Protein AF-A0A8H7K5Z0-F1 (afdb_monomer)

Structure (mmCIF, N/CA/C/O backbone):
data_AF-A0A8H7K5Z0-F1
#
_entry.id   AF-A0A8H7K5Z0-F1
#
loop_
_atom_site.group_PDB
_atom_site.id
_atom_site.type_symbol
_atom_site.label_atom_id
_atom_site.label_alt_id
_atom_site.label_comp_id
_atom_site.label_asym_id
_atom_site.label_entity_id
_atom_site.label_seq_id
_atom_site.pdbx_PDB_ins_code
_atom_site.Cartn_x
_atom_site.Cartn_y
_atom_site.Cartn_z
_atom_site.occupancy
_atom_site.B_iso_or_equiv
_atom_site.auth_seq_id
_atom_site.auth_comp_id
_atom_site.auth_asym_id
_atom_site.auth_atom_id
_atom_site.pdbx_PDB_model_num
ATOM 1 N N . MET A 1 1 ? -40.902 8.855 -21.802 1.00 43.09 1 MET A N 1
ATOM 2 C CA . MET A 1 1 ? -39.476 8.486 -21.939 1.00 43.09 1 MET A CA 1
ATOM 3 C C . MET A 1 1 ? -38.814 8.923 -20.646 1.00 43.09 1 MET A C 1
ATOM 5 O O . MET A 1 1 ? -38.954 10.084 -20.300 1.00 43.09 1 MET A O 1
ATOM 9 N N . SER A 1 2 ? -38.310 7.975 -19.859 1.00 42.12 2 SER A N 1
ATOM 10 C CA . SER A 1 2 ? -37.967 8.137 -18.438 1.00 42.12 2 SER A CA 1
ATOM 11 C C . SER A 1 2 ? -36.510 8.557 -18.222 1.00 42.12 2 SER A C 1
ATOM 13 O O . SER A 1 2 ? -35.602 7.929 -18.760 1.00 42.12 2 SER A O 1
ATOM 15 N N . ASP A 1 3 ? -36.307 9.566 -17.371 1.00 49.50 3 ASP A N 1
ATOM 16 C CA . ASP A 1 3 ? -35.026 10.200 -17.003 1.00 49.50 3 ASP A CA 1
ATOM 17 C C . ASP A 1 3 ? -34.096 9.348 -16.104 1.00 49.50 3 ASP A C 1
ATOM 19 O O . ASP A 1 3 ? -33.236 9.870 -15.396 1.00 49.50 3 ASP A O 1
ATOM 23 N N . SER A 1 4 ? -34.231 8.021 -16.095 1.00 50.00 4 SER A N 1
ATOM 24 C CA . SER A 1 4 ? -33.600 7.159 -15.080 1.00 50.00 4 SER A CA 1
ATOM 25 C C . SER A 1 4 ? -32.278 6.483 -15.480 1.00 50.00 4 SER A C 1
ATOM 27 O O . SER A 1 4 ? -31.686 5.799 -14.649 1.00 50.00 4 SER A O 1
ATOM 29 N N . ASP A 1 5 ? -31.753 6.691 -16.693 1.00 46.69 5 ASP A N 1
ATOM 30 C CA . ASP A 1 5 ? -30.621 5.890 -17.209 1.00 46.69 5 ASP A CA 1
ATOM 31 C C . ASP A 1 5 ? -29.242 6.589 -17.231 1.00 46.69 5 ASP A C 1
ATOM 33 O O . ASP A 1 5 ? -28.259 6.026 -17.720 1.00 46.69 5 ASP A O 1
ATOM 37 N N . GLN A 1 6 ? -29.092 7.791 -16.662 1.00 49.22 6 GLN A N 1
ATOM 38 C CA . GLN A 1 6 ? -27.827 8.550 -16.750 1.00 49.22 6 GLN A CA 1
ATOM 39 C C . GLN A 1 6 ? -26.758 8.240 -15.679 1.00 49.22 6 GLN A C 1
ATOM 41 O O . GLN A 1 6 ? -25.650 8.770 -15.753 1.00 49.22 6 GLN A O 1
ATOM 46 N N . GLN A 1 7 ? -27.002 7.355 -14.708 1.00 48.78 7 GLN A N 1
ATOM 47 C CA . GLN A 1 7 ? -26.116 7.203 -13.535 1.00 48.78 7 GLN A CA 1
ATOM 48 C C . GLN A 1 7 ? -25.204 5.960 -13.507 1.00 48.78 7 GLN A C 1
ATOM 50 O O . GLN A 1 7 ? -24.797 5.511 -12.436 1.00 48.78 7 GLN A O 1
ATOM 55 N N . ARG A 1 8 ? -24.801 5.401 -14.659 1.00 48.09 8 ARG A N 1
ATOM 56 C CA . ARG A 1 8 ? -23.861 4.251 -14.694 1.00 48.09 8 ARG A CA 1
ATOM 57 C C . ARG A 1 8 ? -22.736 4.332 -15.725 1.00 48.09 8 ARG A C 1
ATOM 59 O O . ARG A 1 8 ? -22.341 3.323 -16.302 1.00 48.09 8 ARG A O 1
ATOM 66 N N . ARG A 1 9 ? -22.131 5.506 -15.914 1.00 46.22 9 ARG A N 1
ATOM 67 C CA . ARG A 1 9 ? -20.846 5.611 -16.629 1.00 46.22 9 ARG A CA 1
ATOM 68 C C . ARG A 1 9 ? -19.785 6.276 -15.762 1.00 46.22 9 ARG A C 1
ATOM 70 O O . ARG A 1 9 ? -19.462 7.443 -15.930 1.00 46.22 9 ARG A O 1
ATOM 77 N N . ARG A 1 10 ? -19.172 5.490 -14.869 1.00 54.16 10 ARG A N 1
ATOM 78 C CA . ARG A 1 10 ? -17.801 5.760 -14.400 1.00 54.16 10 ARG A CA 1
ATOM 79 C C . ARG A 1 10 ? -16.840 5.457 -15.554 1.00 54.16 10 ARG A C 1
ATOM 81 O O . ARG A 1 10 ? -16.163 4.438 -15.567 1.00 54.16 10 ARG A O 1
ATOM 88 N N . GLY A 1 11 ? -16.856 6.312 -16.565 1.00 47.81 11 GLY A N 1
ATOM 89 C CA . GLY A 1 11 ? -15.924 6.313 -17.683 1.00 47.81 11 GLY A CA 1
ATOM 90 C C . GLY A 1 11 ? -15.324 7.704 -17.795 1.00 47.81 11 GLY A C 1
ATOM 91 O O . GLY A 1 11 ? -15.997 8.685 -17.484 1.00 47.81 11 GLY A O 1
ATOM 92 N N . ARG A 1 12 ? -14.050 7.777 -18.198 1.00 55.00 12 ARG A N 1
ATOM 93 C CA . ARG A 1 12 ? -13.368 9.020 -18.593 1.00 55.00 12 ARG A CA 1
ATOM 94 C C . ARG A 1 12 ? -14.346 9.960 -19.319 1.00 55.00 12 ARG A C 1
ATOM 96 O O . ARG A 1 12 ? -15.074 9.460 -20.179 1.00 55.00 12 ARG A O 1
ATOM 103 N N . PRO A 1 13 ? -14.341 11.278 -19.045 1.00 51.59 13 PRO A N 1
ATOM 104 C CA . PRO A 1 13 ? -15.111 12.216 -19.851 1.00 51.59 13 PRO A CA 1
ATOM 105 C C . PRO A 1 13 ? -14.755 12.004 -21.328 1.00 51.59 13 PRO A C 1
ATOM 107 O O . PRO A 1 13 ? -13.589 12.084 -21.724 1.00 51.59 13 PRO A O 1
ATOM 110 N N . VAL A 1 14 ? -15.762 11.631 -22.115 1.00 48.72 14 VAL A N 1
ATOM 111 C CA . VAL A 1 14 ? -15.640 11.392 -23.552 1.00 48.72 14 VAL A CA 1
ATOM 112 C C . VAL A 1 14 ? -15.435 12.757 -24.202 1.00 48.72 14 VAL A C 1
ATOM 114 O O . VAL A 1 14 ? -16.343 13.579 -24.170 1.00 48.72 14 VAL A O 1
ATOM 117 N N . GLY A 1 15 ? -14.242 13.018 -24.745 1.00 48.50 15 GLY A N 1
ATOM 118 C CA . GLY A 1 15 ? -14.006 14.195 -25.593 1.00 48.50 15 GLY A CA 1
ATOM 119 C C . GLY A 1 15 ? -12.803 15.079 -25.264 1.00 48.50 15 GLY A C 1
ATOM 120 O O . GLY A 1 15 ? -12.544 16.009 -26.018 1.00 48.50 15 GLY A O 1
ATOM 121 N N . LEU A 1 16 ? -12.023 14.813 -24.211 1.00 53.00 16 LEU A N 1
ATOM 122 C CA . LEU A 1 16 ? -10.748 15.523 -24.047 1.00 53.00 16 LEU A CA 1
ATOM 123 C C . LEU A 1 16 ? -9.679 14.849 -24.923 1.00 53.00 16 LEU A C 1
ATOM 125 O O . LEU A 1 16 ? -9.461 13.640 -24.761 1.00 53.00 16 LEU A O 1
ATOM 129 N N . PRO A 1 17 ? -9.004 15.587 -25.834 1.00 52.28 17 PRO A N 1
ATOM 130 C CA . PRO A 1 17 ? -7.837 15.073 -26.538 1.00 52.28 17 PRO A CA 1
ATOM 131 C C . PRO A 1 17 ? -6.900 14.495 -25.488 1.00 52.28 17 PRO A C 1
ATOM 133 O O . PRO A 1 17 ? -6.713 15.125 -24.448 1.00 52.28 17 PRO A O 1
ATOM 136 N N . SER A 1 18 ? -6.372 13.291 -25.734 1.00 57.25 18 SER A N 1
ATOM 137 C CA . SER A 1 18 ? -5.326 12.657 -24.927 1.00 57.25 18 SER A CA 1
ATOM 138 C C . SER A 1 18 ? -4.446 13.738 -24.306 1.00 57.25 18 SER A C 1
ATOM 140 O O . SER A 1 18 ? -3.678 14.351 -25.047 1.00 57.25 18 SER A O 1
ATOM 142 N N . GLN A 1 19 ? -4.586 14.017 -23.001 1.00 59.25 19 GLN A N 1
ATOM 143 C CA . GLN A 1 19 ? -3.691 14.949 -22.321 1.00 59.25 19 GLN A CA 1
ATOM 144 C C . GLN A 1 19 ? -2.287 14.416 -22.574 1.00 59.25 19 GLN A C 1
ATOM 146 O O . GLN A 1 19 ? -1.905 13.368 -22.044 1.00 59.25 19 GLN A O 1
ATOM 151 N N . LYS A 1 20 ? -1.575 15.074 -23.493 1.00 62.84 20 LYS A N 1
ATOM 152 C CA . LYS A 1 20 ? -0.196 14.744 -23.807 1.00 62.84 20 LYS A CA 1
ATOM 153 C C . LYS A 1 20 ? 0.555 14.837 -22.484 1.00 62.84 20 LYS A C 1
ATOM 155 O O . LYS A 1 20 ? 0.247 15.690 -21.649 1.00 62.84 20 LYS A O 1
ATOM 160 N N . ARG A 1 21 ? 1.482 13.906 -22.257 1.00 64.75 21 ARG A N 1
ATOM 161 C CA . ARG A 1 21 ? 2.397 14.013 -21.116 1.00 64.75 21 ARG A CA 1
ATOM 162 C C . ARG A 1 21 ? 3.003 15.416 -21.173 1.00 64.75 21 ARG A C 1
ATOM 164 O O . ARG A 1 21 ? 3.375 15.845 -22.264 1.00 64.75 21 ARG A O 1
ATOM 171 N N . LYS A 1 22 ? 3.017 16.117 -20.036 1.00 77.75 22 LYS A N 1
ATOM 172 C CA . LYS A 1 22 ? 3.627 17.447 -19.923 1.00 77.75 22 LYS A CA 1
ATOM 173 C C . LYS A 1 22 ? 5.013 17.410 -20.565 1.00 77.75 22 LYS A C 1
ATOM 175 O O . LYS A 1 22 ? 5.742 16.441 -20.329 1.00 77.75 22 LYS A O 1
ATOM 180 N N . HIS A 1 23 ? 5.335 18.411 -21.381 1.00 75.19 23 HIS A N 1
ATOM 181 C CA . HIS A 1 23 ? 6.692 18.546 -21.918 1.00 75.19 23 HIS A CA 1
ATOM 182 C C . HIS A 1 23 ? 7.684 18.709 -20.756 1.00 75.19 23 HIS A C 1
ATOM 184 O O . HIS A 1 23 ? 7.273 19.099 -19.661 1.00 75.19 23 HIS A O 1
ATOM 190 N N . GLU A 1 24 ? 8.971 18.408 -20.949 1.00 73.88 24 GLU A N 1
ATOM 191 C CA . GLU A 1 24 ? 9.957 18.491 -19.857 1.00 73.88 24 GLU A CA 1
ATOM 192 C C . GLU A 1 24 ? 10.000 19.884 -19.207 1.00 73.88 24 GLU A C 1
ATOM 194 O O . GLU A 1 24 ? 10.089 19.982 -17.981 1.00 73.88 24 GLU A O 1
ATOM 199 N N . ASP A 1 25 ? 9.794 20.929 -20.011 1.00 74.31 25 ASP A N 1
ATOM 200 C CA . ASP A 1 25 ? 9.726 22.338 -19.591 1.00 74.31 25 ASP A CA 1
ATOM 201 C C . ASP A 1 25 ? 8.458 22.690 -18.789 1.00 74.31 25 ASP A C 1
ATOM 203 O O . ASP A 1 25 ? 8.406 23.704 -18.098 1.00 74.31 25 ASP A O 1
ATOM 207 N N . GLU A 1 26 ? 7.424 21.849 -18.857 1.00 76.94 26 GLU A N 1
ATOM 208 C CA . GLU A 1 26 ? 6.151 22.009 -18.139 1.00 76.94 26 GLU A CA 1
ATOM 209 C C . GLU A 1 26 ? 6.091 21.161 -16.854 1.00 76.94 26 GLU A C 1
ATOM 211 O O . GLU A 1 26 ? 5.081 21.152 -16.131 1.00 76.94 26 GLU A O 1
ATOM 216 N N . LEU A 1 27 ? 7.145 20.388 -16.568 1.00 81.19 27 LEU A N 1
ATOM 217 C CA . LEU A 1 27 ? 7.239 19.607 -15.341 1.00 81.19 27 LEU A CA 1
ATOM 218 C C . LEU A 1 27 ? 7.450 20.538 -14.142 1.00 81.19 27 LEU A C 1
ATOM 220 O O . LEU A 1 27 ? 8.050 21.602 -14.239 1.00 81.19 27 LEU A O 1
ATOM 224 N N . SER A 1 28 ? 6.935 20.135 -12.977 1.00 79.69 28 SER A N 1
ATOM 225 C CA . SER A 1 28 ? 7.047 20.962 -11.773 1.00 79.69 28 SER A CA 1
ATOM 226 C C . SER A 1 28 ? 8.514 21.241 -11.426 1.00 79.69 28 SER A C 1
ATOM 228 O O . SER A 1 28 ? 9.330 20.313 -11.355 1.00 79.69 28 SER A O 1
ATOM 230 N N . ASN A 1 29 ? 8.802 22.517 -11.154 1.00 84.75 29 ASN A N 1
ATOM 231 C CA . ASN A 1 29 ? 10.087 23.008 -10.655 1.00 84.75 29 ASN A CA 1
ATOM 232 C C . ASN A 1 29 ? 10.269 22.787 -9.147 1.00 84.75 29 ASN A C 1
ATOM 234 O O . ASN A 1 29 ? 11.314 23.146 -8.610 1.00 84.75 29 ASN A O 1
ATOM 238 N N . ASN A 1 30 ? 9.283 22.194 -8.458 1.00 87.69 30 ASN A N 1
ATOM 239 C CA . ASN A 1 30 ? 9.426 21.840 -7.051 1.00 87.69 30 ASN A CA 1
ATOM 240 C C . ASN A 1 30 ? 10.656 20.913 -6.881 1.00 87.69 30 ASN A C 1
ATOM 242 O O . ASN A 1 30 ? 10.695 19.849 -7.520 1.00 87.69 30 ASN A O 1
ATOM 246 N N . PRO A 1 31 ? 11.639 21.282 -6.031 1.00 84.06 31 PRO A N 1
ATOM 247 C CA . PRO A 1 31 ? 12.853 20.499 -5.807 1.00 84.06 31 PRO A CA 1
ATOM 248 C C . PRO A 1 31 ? 12.576 19.026 -5.493 1.00 84.06 31 PRO A C 1
ATOM 250 O O . PRO A 1 31 ? 13.232 18.148 -6.053 1.00 84.06 31 PRO A O 1
ATOM 253 N N . HIS A 1 32 ? 11.554 18.733 -4.686 1.00 79.75 32 HIS A N 1
ATOM 254 C CA . HIS A 1 32 ? 11.202 17.365 -4.296 1.00 79.75 32 HIS A CA 1
ATOM 255 C C . HIS A 1 32 ? 10.663 16.557 -5.479 1.00 79.75 32 HIS A C 1
ATOM 257 O O . HIS A 1 32 ? 11.063 15.414 -5.710 1.00 79.75 32 HIS A O 1
ATOM 263 N N . THR A 1 33 ? 9.792 17.163 -6.290 1.00 83.00 33 THR A N 1
ATOM 264 C CA . THR A 1 33 ? 9.236 16.512 -7.484 1.00 83.00 33 THR A CA 1
ATOM 265 C C . THR A 1 33 ? 10.306 16.304 -8.557 1.00 83.00 33 THR A C 1
ATOM 267 O O . THR A 1 33 ? 10.274 15.306 -9.275 1.00 83.00 33 THR A O 1
ATOM 270 N N . LYS A 1 34 ? 11.281 17.215 -8.661 1.00 83.81 34 LYS A N 1
ATOM 271 C CA . LYS A 1 34 ? 12.447 17.063 -9.541 1.00 83.81 34 LYS A CA 1
ATOM 272 C C . LYS A 1 34 ? 13.371 15.939 -9.060 1.00 83.81 34 LYS A C 1
ATOM 274 O O . LYS A 1 34 ? 13.652 15.041 -9.846 1.00 83.81 34 LYS A O 1
ATOM 279 N N . ARG A 1 35 ? 13.756 15.925 -7.775 1.00 82.50 35 ARG A N 1
ATOM 280 C CA . ARG A 1 35 ? 14.579 14.860 -7.162 1.00 82.50 35 ARG A CA 1
ATOM 281 C C . ARG A 1 35 ? 13.939 13.480 -7.340 1.00 82.50 35 ARG A C 1
ATOM 283 O O . ARG A 1 35 ? 14.610 12.548 -7.771 1.00 82.50 35 ARG A O 1
ATOM 290 N N . SER A 1 36 ? 12.634 13.357 -7.080 1.00 83.25 36 SER A N 1
ATOM 291 C CA . SER A 1 36 ? 11.893 12.102 -7.266 1.00 83.25 36 SER A CA 1
ATOM 292 C C . SER A 1 36 ? 11.912 11.620 -8.722 1.00 83.25 36 SER A C 1
ATOM 294 O O . SER A 1 36 ? 12.186 10.444 -8.961 1.00 83.25 36 SER A O 1
ATOM 296 N N . ARG A 1 37 ? 11.704 12.518 -9.701 1.00 84.75 37 ARG A N 1
ATOM 297 C CA . ARG A 1 37 ? 11.828 12.182 -11.132 1.00 84.75 37 ARG A CA 1
ATOM 298 C C . ARG A 1 37 ? 13.226 11.686 -11.472 1.00 84.75 37 ARG A C 1
ATOM 300 O O . ARG A 1 37 ? 13.354 10.579 -11.971 1.00 84.75 37 ARG A O 1
ATOM 307 N N . THR A 1 38 ? 14.262 12.445 -11.116 1.00 84.88 38 THR A N 1
ATOM 308 C CA . THR A 1 38 ? 15.654 12.064 -11.388 1.00 84.88 38 THR A CA 1
ATOM 309 C C . THR A 1 38 ? 16.013 10.720 -10.753 1.00 84.88 38 THR A C 1
ATOM 311 O O . THR A 1 38 ? 16.647 9.888 -11.397 1.00 84.88 38 THR A O 1
ATOM 314 N N . ARG A 1 39 ? 15.551 10.454 -9.521 1.00 84.75 39 ARG A N 1
ATOM 315 C CA . ARG A 1 39 ? 15.726 9.147 -8.868 1.00 84.75 39 ARG A CA 1
ATOM 316 C C . ARG A 1 39 ? 15.100 8.031 -9.698 1.00 84.75 39 ARG A C 1
ATOM 318 O O . ARG A 1 39 ? 15.749 7.021 -9.942 1.00 84.75 39 ARG A O 1
ATOM 325 N N . MET A 1 40 ? 13.858 8.220 -10.137 1.00 82.69 40 MET A N 1
ATOM 326 C CA . MET A 1 40 ? 13.161 7.243 -10.969 1.00 82.69 40 MET A CA 1
ATOM 327 C C . MET A 1 40 ? 13.807 7.077 -12.334 1.00 82.69 40 MET A C 1
ATOM 329 O O . MET A 1 40 ? 13.842 5.959 -12.830 1.00 82.69 40 MET A O 1
ATOM 333 N N . ASP A 1 41 ? 14.333 8.131 -12.948 1.00 85.19 41 ASP A N 1
ATOM 334 C CA . ASP A 1 41 ? 14.997 8.061 -14.250 1.00 85.19 41 ASP A CA 1
ATOM 335 C C . ASP A 1 41 ? 16.282 7.230 -14.183 1.00 85.19 41 ASP A C 1
ATOM 337 O O . ASP A 1 41 ? 16.487 6.379 -15.051 1.00 85.19 41 ASP A O 1
ATOM 341 N N . ASN A 1 42 ? 17.034 7.359 -13.087 1.00 85.56 42 ASN A N 1
ATOM 342 C CA . ASN A 1 42 ? 18.281 6.633 -12.836 1.00 85.56 42 ASN A CA 1
ATOM 343 C C . ASN A 1 42 ? 18.100 5.162 -12.407 1.00 85.56 42 ASN A C 1
ATOM 345 O O . ASN A 1 42 ? 19.079 4.420 -12.363 1.00 85.56 42 ASN A O 1
ATOM 349 N N . MET A 1 43 ? 16.884 4.717 -12.072 1.00 85.56 43 MET A N 1
ATOM 350 C CA . MET A 1 43 ? 16.633 3.316 -11.701 1.00 85.56 43 MET A CA 1
ATOM 351 C C . MET A 1 43 ? 16.650 2.376 -12.914 1.00 85.56 43 MET A C 1
ATOM 353 O O . MET A 1 43 ? 16.316 2.766 -14.036 1.00 85.56 43 MET A O 1
ATOM 357 N N . LEU A 1 44 ? 16.940 1.094 -12.686 1.00 88.75 44 LEU A N 1
ATOM 358 C CA . LEU A 1 44 ? 16.743 0.070 -13.710 1.00 88.75 44 LEU A CA 1
ATOM 359 C C . LEU A 1 44 ? 15.243 -0.133 -13.990 1.00 88.75 44 LEU A C 1
ATOM 361 O O . LEU A 1 44 ? 14.415 0.027 -13.092 1.00 88.75 44 LEU A O 1
ATOM 365 N N . PRO A 1 45 ? 14.847 -0.532 -15.213 1.00 85.75 45 PRO A N 1
ATOM 366 C CA . PRO A 1 45 ? 13.438 -0.734 -15.554 1.00 85.75 45 PRO A CA 1
ATOM 367 C C . PRO A 1 45 ? 12.689 -1.704 -14.626 1.00 85.75 45 PRO A C 1
ATOM 369 O O . PRO A 1 45 ? 11.506 -1.493 -14.355 1.00 85.75 45 PRO A O 1
ATOM 372 N N . ASN A 1 46 ? 13.364 -2.742 -14.122 1.00 86.38 46 ASN A N 1
ATOM 373 C CA . ASN A 1 46 ? 12.772 -3.709 -13.193 1.00 86.38 46 ASN A CA 1
ATOM 374 C C . ASN A 1 46 ? 12.577 -3.105 -11.796 1.00 86.38 46 ASN A C 1
ATOM 376 O O . ASN A 1 46 ? 11.483 -3.213 -11.240 1.00 86.38 46 ASN A O 1
ATOM 380 N N . ASP A 1 47 ? 13.571 -2.375 -11.286 1.00 84.62 47 ASP A N 1
ATOM 381 C CA . ASP A 1 47 ? 13.469 -1.633 -10.024 1.00 84.62 47 ASP A CA 1
ATOM 382 C C . ASP A 1 47 ? 12.337 -0.611 -10.056 1.00 84.62 47 ASP A C 1
ATOM 384 O O . ASP A 1 47 ? 11.532 -0.548 -9.128 1.00 84.62 47 ASP A O 1
ATOM 388 N N . LYS A 1 48 ? 12.198 0.129 -11.166 1.00 86.81 48 LYS A N 1
ATOM 389 C CA . LYS A 1 48 ? 11.096 1.087 -11.346 1.00 86.81 48 LYS A CA 1
ATOM 390 C C . LYS A 1 48 ? 9.732 0.415 -11.192 1.00 86.81 48 LYS A C 1
ATOM 392 O O . LYS A 1 48 ? 8.822 1.009 -10.621 1.00 86.81 48 LYS A O 1
ATOM 397 N N . ARG A 1 49 ? 9.562 -0.811 -11.702 1.00 87.69 49 ARG A N 1
ATOM 398 C CA . ARG A 1 49 ? 8.290 -1.551 -11.600 1.00 87.69 49 ARG A CA 1
ATOM 399 C C . ARG A 1 49 ? 7.987 -1.960 -10.163 1.00 87.69 49 ARG A C 1
ATOM 401 O O . ARG A 1 49 ? 6.850 -1.795 -9.723 1.00 87.69 49 ARG A O 1
ATOM 408 N N . VAL A 1 50 ? 8.988 -2.445 -9.432 1.00 90.62 50 VAL A N 1
ATOM 409 C CA . VAL A 1 50 ? 8.837 -2.809 -8.015 1.00 90.62 50 VAL A CA 1
ATOM 410 C C . VAL A 1 50 ? 8.575 -1.564 -7.162 1.00 90.62 50 VAL A C 1
ATOM 412 O O . VAL A 1 50 ? 7.688 -1.575 -6.312 1.00 90.62 50 VAL A O 1
ATOM 415 N N . GLU A 1 51 ? 9.276 -0.459 -7.417 1.00 89.62 51 GLU A N 1
ATOM 416 C CA . GLU A 1 51 ? 9.096 0.815 -6.708 1.00 89.62 51 GLU A CA 1
ATOM 417 C C . GLU A 1 51 ? 7.695 1.404 -6.936 1.00 89.62 51 GLU A C 1
ATOM 419 O O . GLU A 1 51 ? 7.005 1.776 -5.981 1.00 89.62 51 GLU A O 1
ATOM 424 N N . MET A 1 52 ? 7.204 1.354 -8.177 1.00 89.19 52 MET A N 1
ATOM 425 C CA . MET A 1 52 ? 5.828 1.721 -8.522 1.00 89.19 52 MET A CA 1
ATOM 426 C C . MET A 1 52 ? 4.799 0.847 -7.793 1.00 89.19 52 MET A C 1
ATOM 428 O O . MET A 1 52 ? 3.793 1.367 -7.305 1.00 89.19 52 MET A O 1
ATOM 432 N N . ALA A 1 53 ? 5.051 -0.460 -7.673 1.00 91.94 53 ALA A N 1
ATOM 433 C CA . ALA A 1 53 ? 4.184 -1.376 -6.934 1.00 91.94 53 ALA A CA 1
ATOM 434 C C . ALA A 1 53 ? 4.165 -1.077 -5.427 1.00 91.94 53 ALA A C 1
ATOM 436 O O . ALA A 1 53 ? 3.086 -0.991 -4.837 1.00 91.94 53 ALA A O 1
ATOM 437 N N . LYS A 1 54 ? 5.334 -0.824 -4.817 1.00 92.75 54 LYS A N 1
ATOM 438 C CA . LYS A 1 54 ? 5.453 -0.391 -3.411 1.00 92.75 54 LYS A CA 1
ATOM 439 C C . LYS A 1 54 ? 4.664 0.897 -3.166 1.00 92.75 54 LYS A C 1
ATOM 441 O O . LYS A 1 54 ? 3.863 0.975 -2.234 1.00 92.75 54 LYS A O 1
ATOM 446 N N . ASN A 1 55 ? 4.828 1.88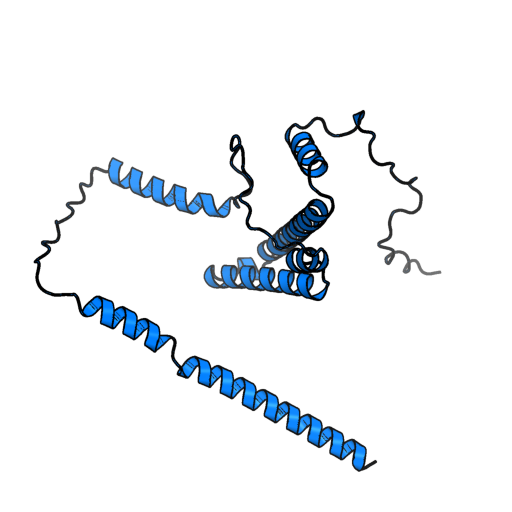7 -4.043 1.00 91.81 55 ASN A N 1
ATOM 447 C CA . ASN A 1 55 ? 4.111 3.158 -3.961 1.00 91.81 55 ASN A CA 1
ATOM 448 C C . ASN A 1 55 ? 2.591 2.984 -4.128 1.00 91.81 55 ASN A C 1
ATOM 450 O O . ASN A 1 55 ? 1.813 3.646 -3.436 1.00 91.81 55 ASN A O 1
ATOM 454 N N . ALA A 1 56 ? 2.147 2.094 -5.018 1.00 91.75 56 ALA A N 1
ATOM 455 C CA . ALA A 1 56 ? 0.731 1.791 -5.206 1.00 91.75 56 ALA A CA 1
ATOM 456 C C . ALA A 1 56 ? 0.114 1.110 -3.973 1.00 91.75 56 ALA A C 1
ATOM 458 O O . ALA A 1 56 ? -0.976 1.502 -3.552 1.00 91.75 56 ALA A O 1
ATOM 459 N N . LEU A 1 57 ? 0.811 0.135 -3.380 1.00 93.88 57 LEU A N 1
ATOM 460 C CA . LEU A 1 57 ? 0.379 -0.542 -2.156 1.00 93.88 57 LEU A CA 1
ATOM 461 C C . LEU A 1 57 ? 0.279 0.442 -0.983 1.00 93.88 57 LEU A C 1
ATOM 463 O O . LEU A 1 57 ? -0.765 0.524 -0.338 1.00 93.88 57 LEU A O 1
ATOM 467 N N . ARG A 1 58 ? 1.314 1.267 -0.767 1.00 93.81 58 ARG A N 1
ATOM 468 C CA . ARG A 1 58 ? 1.324 2.293 0.291 1.00 93.81 58 ARG A CA 1
ATOM 469 C C . ARG A 1 58 ? 0.137 3.248 0.167 1.00 93.81 58 ARG A C 1
ATOM 471 O O . ARG A 1 58 ? -0.587 3.462 1.135 1.00 93.81 58 ARG A O 1
ATOM 478 N N . LYS A 1 59 ? -0.115 3.777 -1.036 1.00 93.31 59 LYS A N 1
ATOM 479 C CA . LYS A 1 59 ? -1.257 4.675 -1.290 1.00 93.31 59 LYS A CA 1
ATOM 480 C C . LYS A 1 59 ? -2.596 4.012 -0.978 1.00 93.31 59 LYS A C 1
ATOM 482 O O . LYS A 1 59 ? -3.495 4.679 -0.469 1.00 93.31 59 LYS A O 1
ATOM 487 N N . GLN A 1 60 ? -2.742 2.726 -1.286 1.00 94.25 60 GLN A N 1
ATOM 488 C CA . GLN A 1 60 ? -3.962 1.990 -0.978 1.00 94.25 60 GLN A CA 1
AT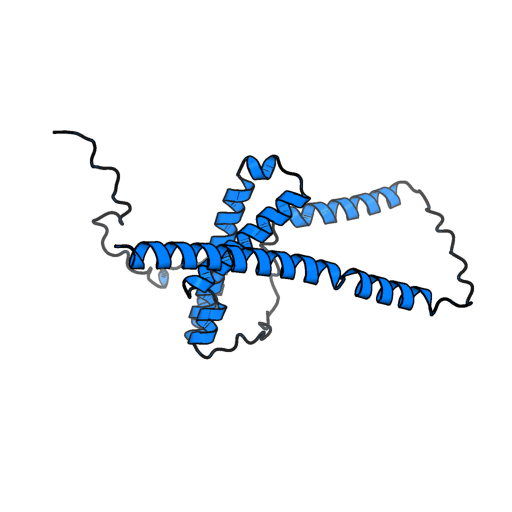OM 489 C C . GLN A 1 60 ? -4.139 1.794 0.529 1.00 94.25 60 GLN A C 1
ATOM 491 O O . GLN A 1 60 ? -5.225 2.087 1.033 1.00 94.25 60 GLN A O 1
ATOM 496 N N . LYS A 1 61 ? -3.083 1.378 1.245 1.00 94.62 61 LYS A N 1
ATOM 497 C CA . LYS A 1 61 ? -3.089 1.263 2.713 1.00 94.62 61 LYS A CA 1
ATOM 498 C C . LYS A 1 61 ? -3.496 2.580 3.365 1.00 94.62 61 LYS A C 1
ATOM 500 O O . LYS A 1 61 ? -4.490 2.610 4.081 1.00 94.62 61 LYS A O 1
ATOM 505 N N . MET A 1 62 ? -2.837 3.687 3.012 1.00 94.38 62 MET A N 1
ATOM 506 C CA . MET A 1 62 ? -3.163 5.015 3.550 1.00 94.38 62 MET A CA 1
ATOM 507 C C . MET A 1 62 ? -4.629 5.400 3.319 1.00 94.38 62 MET A C 1
ATOM 509 O O . MET A 1 62 ? -5.308 5.847 4.239 1.00 94.38 62 MET A O 1
ATOM 513 N N . ARG A 1 63 ? -5.153 5.198 2.102 1.00 94.62 63 ARG A N 1
ATOM 514 C CA . ARG A 1 63 ? -6.557 5.512 1.782 1.00 94.62 63 ARG A CA 1
ATOM 515 C C . ARG A 1 63 ? -7.539 4.681 2.604 1.00 94.62 63 ARG A C 1
ATOM 517 O O . ARG A 1 63 ? -8.537 5.209 3.084 1.00 94.62 63 ARG A O 1
ATOM 524 N N . LYS A 1 64 ? -7.282 3.381 2.736 1.00 94.50 64 LYS A N 1
ATOM 525 C CA . LYS A 1 64 ? -8.164 2.456 3.454 1.00 94.50 64 LYS A CA 1
ATOM 526 C C . LYS A 1 64 ? -8.103 2.682 4.964 1.00 94.50 64 LYS A C 1
ATOM 528 O O . LYS A 1 64 ? -9.159 2.743 5.583 1.00 94.50 64 LYS A O 1
ATOM 533 N N . LEU A 1 65 ? -6.910 2.882 5.523 1.00 95.81 65 LEU A N 1
ATOM 534 C CA . LEU A 1 65 ? -6.718 3.228 6.933 1.00 95.81 65 LEU A CA 1
ATOM 535 C C . LEU A 1 65 ? -7.384 4.556 7.277 1.00 95.81 65 LEU A C 1
ATOM 537 O O . LEU A 1 65 ? -8.070 4.641 8.288 1.00 95.81 65 LEU A O 1
ATOM 541 N N . LYS A 1 66 ? -7.270 5.570 6.409 1.00 95.56 66 LYS A N 1
ATOM 542 C CA . LYS A 1 66 ? -7.999 6.831 6.591 1.00 95.56 66 LYS A CA 1
ATOM 543 C C . LYS A 1 66 ? -9.507 6.587 6.704 1.00 95.56 66 LYS A C 1
ATOM 545 O O . LYS A 1 66 ? -10.127 7.044 7.654 1.00 95.56 66 LYS A O 1
ATOM 550 N N . ASN A 1 67 ? -10.086 5.816 5.783 1.00 94.94 67 ASN A N 1
ATOM 551 C CA . ASN A 1 67 ? -11.517 5.501 5.822 1.00 94.94 67 ASN A CA 1
ATOM 552 C C . ASN A 1 67 ? -11.915 4.695 7.071 1.00 94.94 67 ASN A C 1
ATOM 554 O O . ASN A 1 67 ? -13.007 4.896 7.596 1.00 94.94 67 ASN A O 1
ATOM 558 N N . LEU A 1 68 ? -11.049 3.792 7.542 1.00 95.38 68 LEU A N 1
ATOM 559 C CA . LEU A 1 68 ? -11.263 3.053 8.786 1.00 95.38 68 LEU A CA 1
ATOM 560 C C . LEU A 1 68 ? -11.280 4.009 9.984 1.00 95.38 68 LEU A C 1
ATOM 562 O O . LEU A 1 68 ? -12.241 3.992 10.746 1.00 95.38 68 LEU A O 1
ATOM 566 N N . ARG A 1 69 ? -10.275 4.882 10.107 1.00 93.25 69 ARG A N 1
ATOM 567 C CA . ARG A 1 69 ? -10.166 5.878 11.186 1.00 93.25 69 ARG A CA 1
ATOM 568 C C . ARG A 1 69 ? -11.317 6.878 11.191 1.00 93.25 69 ARG A C 1
ATOM 570 O O . ARG A 1 69 ? -11.762 7.306 12.252 1.00 93.25 69 ARG A O 1
ATOM 577 N N . ASP A 1 70 ? -11.826 7.221 10.011 1.00 95.19 70 ASP A N 1
ATOM 578 C CA . ASP A 1 70 ? -12.975 8.111 9.863 1.00 95.19 70 ASP A CA 1
ATOM 579 C C . ASP A 1 70 ? -14.293 7.448 10.327 1.00 95.19 70 ASP A C 1
ATOM 581 O O . ASP A 1 70 ? -15.226 8.166 10.700 1.00 95.19 70 ASP A O 1
ATOM 585 N N . SER A 1 71 ? -14.364 6.108 10.366 1.00 96.19 71 SER A N 1
ATOM 586 C CA . SER A 1 71 ? -15.575 5.349 10.709 1.00 96.19 71 SER A CA 1
ATOM 587 C C . SER A 1 71 ? -15.969 5.435 12.190 1.00 96.19 71 SER A C 1
ATOM 589 O O . SER A 1 71 ? -15.125 5.470 13.088 1.00 96.19 71 SER A O 1
ATOM 591 N N . GLU A 1 72 ? -17.277 5.422 12.460 1.00 95.50 72 GLU A N 1
ATOM 592 C CA . GLU A 1 72 ? -17.815 5.443 13.830 1.00 95.50 72 GLU A CA 1
ATOM 593 C C . GLU A 1 72 ? -17.425 4.195 14.624 1.00 95.50 72 GLU A C 1
ATOM 595 O O . GLU A 1 72 ? -17.046 4.305 15.787 1.00 95.50 72 GLU A O 1
ATOM 600 N N . ALA A 1 73 ? -17.433 3.023 13.978 1.00 93.88 73 ALA A N 1
ATOM 601 C CA . ALA A 1 73 ? -17.033 1.763 14.598 1.00 93.88 73 ALA A CA 1
ATOM 602 C C . ALA A 1 73 ? -15.595 1.825 15.138 1.00 93.88 73 ALA A C 1
ATOM 604 O O . ALA A 1 73 ? -15.330 1.370 16.246 1.00 93.88 73 ALA A O 1
ATOM 605 N N . TYR A 1 74 ? -14.672 2.443 14.397 1.00 95.00 74 TYR A N 1
ATOM 606 C CA . TYR A 1 74 ? -13.301 2.631 14.865 1.00 95.00 74 TYR A CA 1
ATOM 607 C C . TYR A 1 74 ? -13.240 3.595 16.059 1.00 95.00 74 TYR A C 1
ATOM 609 O O . TYR A 1 74 ? -12.658 3.274 17.093 1.00 95.00 74 TYR A O 1
ATOM 617 N N . LYS A 1 75 ? -13.913 4.746 15.962 1.00 94.44 75 LYS A N 1
ATOM 618 C CA . LYS A 1 75 ? -13.913 5.784 17.010 1.00 94.44 75 LYS A CA 1
ATOM 619 C C . LYS A 1 75 ? -14.544 5.332 18.332 1.00 94.44 75 LYS A C 1
ATOM 621 O O . LYS A 1 75 ? -14.157 5.835 19.379 1.00 94.44 75 LYS A O 1
ATOM 626 N N . GLN A 1 76 ? -15.498 4.403 18.290 1.00 94.81 76 GLN A N 1
ATOM 627 C CA . GLN A 1 76 ? -16.212 3.899 19.472 1.00 94.81 76 GLN A CA 1
ATOM 628 C C . GLN A 1 76 ? -15.536 2.690 20.141 1.00 94.81 76 GLN A C 1
ATOM 630 O O . GLN A 1 76 ? -15.957 2.272 21.219 1.00 94.81 76 GLN A O 1
ATOM 635 N N . THR A 1 77 ? -14.513 2.102 19.517 1.00 94.88 77 THR A N 1
ATOM 636 C CA . THR A 1 77 ? -13.815 0.927 20.064 1.00 94.88 77 THR A CA 1
ATOM 637 C C . THR A 1 77 ? -12.628 1.312 20.941 1.00 94.88 77 THR A C 1
ATOM 639 O O . THR A 1 77 ? -12.115 2.427 20.874 1.00 94.88 77 THR A O 1
ATOM 642 N N . SER A 1 78 ? -12.185 0.380 21.791 1.00 96.00 78 SER A N 1
ATOM 643 C CA . SER A 1 78 ? -11.024 0.595 22.657 1.00 96.00 78 SER A CA 1
ATOM 644 C C . SER A 1 78 ? -9.714 0.649 21.852 1.00 96.00 78 SER A C 1
ATOM 646 O O . SER A 1 78 ? -9.619 0.009 20.800 1.00 96.00 78 SER A O 1
ATOM 648 N N . PRO A 1 79 ? -8.659 1.321 22.353 1.00 93.88 79 PRO A N 1
ATOM 649 C CA . PRO A 1 79 ? -7.381 1.441 21.641 1.00 93.88 79 PRO A CA 1
ATOM 650 C C . PRO A 1 79 ? -6.742 0.097 21.249 1.00 93.88 79 PRO A C 1
ATOM 652 O O . PRO A 1 79 ? -6.132 -0.027 20.189 1.00 93.88 79 PRO A O 1
ATOM 655 N N . ALA A 1 80 ? -6.906 -0.943 22.074 1.00 93.56 80 ALA A N 1
ATOM 656 C CA . ALA A 1 80 ? -6.409 -2.285 21.762 1.00 93.56 80 ALA A CA 1
ATOM 657 C C . ALA A 1 80 ? -7.129 -2.906 20.550 1.00 93.56 80 ALA A C 1
ATOM 659 O O . ALA A 1 80 ? -6.505 -3.568 19.720 1.00 93.56 80 ALA A O 1
ATOM 660 N N . VAL A 1 81 ? -8.437 -2.667 20.426 1.00 94.81 81 VAL A N 1
ATOM 661 C CA . VAL A 1 81 ? -9.247 -3.139 19.295 1.00 94.81 81 VAL A CA 1
ATOM 662 C C . VAL A 1 81 ? -8.994 -2.288 18.051 1.00 94.81 81 VAL A C 1
ATOM 664 O O . VAL A 1 81 ? -8.915 -2.825 16.954 1.00 94.81 81 VAL A O 1
ATOM 667 N N . GLN A 1 82 ? -8.771 -0.985 18.205 1.00 93.44 82 GLN A N 1
ATOM 668 C CA . GLN A 1 82 ? -8.367 -0.110 17.103 1.00 93.44 82 GLN A CA 1
ATOM 669 C C . GLN A 1 82 ? -7.075 -0.602 16.436 1.00 93.44 82 GLN A C 1
ATOM 671 O O . GLN A 1 82 ? -7.049 -0.800 15.222 1.00 93.44 82 GLN A O 1
ATOM 676 N N . LYS A 1 83 ? -6.038 -0.908 17.230 1.00 94.94 83 LYS A N 1
ATOM 677 C CA . LYS A 1 83 ? -4.782 -1.482 16.716 1.00 94.94 83 LYS A CA 1
ATOM 678 C C . LYS A 1 83 ? -5.014 -2.803 15.979 1.00 94.94 83 LYS A C 1
ATOM 680 O O . LYS A 1 83 ? -4.444 -3.018 14.911 1.00 94.94 83 LYS A O 1
ATOM 685 N N . SER A 1 84 ? -5.868 -3.683 16.507 1.00 95.31 84 SER A N 1
ATOM 686 C CA . SER A 1 84 ? -6.161 -4.955 15.835 1.00 95.31 84 SER A CA 1
ATOM 687 C C . SER A 1 84 ? -6.934 -4.762 14.526 1.00 95.31 84 SER A C 1
ATOM 689 O O . SER A 1 84 ? -6.641 -5.456 13.553 1.00 95.31 84 SER A O 1
ATOM 691 N N . MET A 1 85 ? -7.846 -3.787 14.455 1.00 96.12 85 MET A N 1
ATOM 692 C CA . MET A 1 85 ? -8.553 -3.419 13.224 1.00 96.12 85 MET A CA 1
ATOM 693 C C . MET A 1 85 ? -7.606 -2.878 12.146 1.00 96.12 85 MET A C 1
ATOM 695 O O . MET A 1 85 ? -7.743 -3.257 10.982 1.00 96.12 85 MET A O 1
ATOM 699 N N . GLU A 1 86 ? -6.639 -2.029 12.510 1.00 96.06 86 GLU A N 1
ATOM 700 C CA . GLU A 1 86 ? -5.636 -1.520 11.563 1.00 96.06 86 GLU A CA 1
ATOM 701 C C . GLU A 1 86 ? -4.785 -2.659 10.991 1.00 96.06 86 GLU A C 1
ATOM 703 O O . GLU A 1 86 ? -4.694 -2.801 9.771 1.00 96.06 86 GLU A O 1
ATOM 708 N N . VAL A 1 87 ? -4.250 -3.532 11.852 1.00 96.31 87 VAL A N 1
ATOM 709 C CA . VAL A 1 87 ? -3.433 -4.684 11.430 1.00 96.31 87 VAL A CA 1
ATOM 710 C C . VAL A 1 87 ? -4.232 -5.649 10.550 1.00 96.31 87 VAL A C 1
ATOM 712 O O . VAL A 1 87 ? -3.741 -6.112 9.520 1.00 96.31 87 VAL A O 1
ATOM 715 N N . GLN A 1 88 ? -5.482 -5.951 10.912 1.00 96.75 88 GLN A N 1
ATOM 716 C CA . GLN A 1 88 ? -6.352 -6.798 10.091 1.00 96.75 88 GLN A CA 1
ATOM 717 C C . GLN A 1 88 ? -6.607 -6.184 8.712 1.00 96.75 88 GLN A C 1
ATOM 719 O O . GLN A 1 88 ? -6.572 -6.896 7.705 1.00 96.75 88 GLN A O 1
ATOM 724 N N . LEU A 1 89 ? -6.833 -4.869 8.652 1.00 96.56 89 LEU A N 1
ATOM 725 C CA . LEU A 1 89 ? -7.044 -4.166 7.395 1.00 96.56 89 LEU A CA 1
ATOM 726 C C . LEU A 1 89 ? -5.785 -4.195 6.523 1.00 96.56 89 LEU A C 1
ATOM 728 O O . LEU A 1 89 ? -5.885 -4.526 5.343 1.00 96.56 89 LEU A O 1
ATOM 732 N N . GLU A 1 90 ? -4.612 -3.903 7.080 1.00 95.25 90 GLU A N 1
ATOM 733 C CA . GLU A 1 90 ? -3.348 -3.972 6.341 1.00 95.25 90 GLU A CA 1
ATOM 734 C C . GLU A 1 90 ? -3.088 -5.371 5.778 1.00 95.25 90 GLU A C 1
ATOM 736 O O . GLU A 1 90 ? -2.827 -5.499 4.581 1.00 95.25 90 GLU A O 1
ATOM 741 N N . ASN A 1 91 ? -3.272 -6.411 6.596 1.00 95.69 91 ASN A N 1
ATOM 742 C CA . ASN A 1 91 ? -3.142 -7.802 6.167 1.00 95.69 91 ASN A CA 1
ATOM 743 C C . ASN A 1 91 ? -4.128 -8.150 5.045 1.00 95.69 91 ASN A C 1
ATOM 745 O O . ASN A 1 91 ? -3.761 -8.830 4.088 1.00 95.69 91 ASN A O 1
ATOM 749 N N . SER A 1 92 ? -5.374 -7.667 5.124 1.00 97.00 92 SER A N 1
ATOM 750 C CA . SER A 1 92 ? -6.370 -7.903 4.072 1.00 97.00 92 SER A CA 1
ATOM 751 C C . SER A 1 92 ?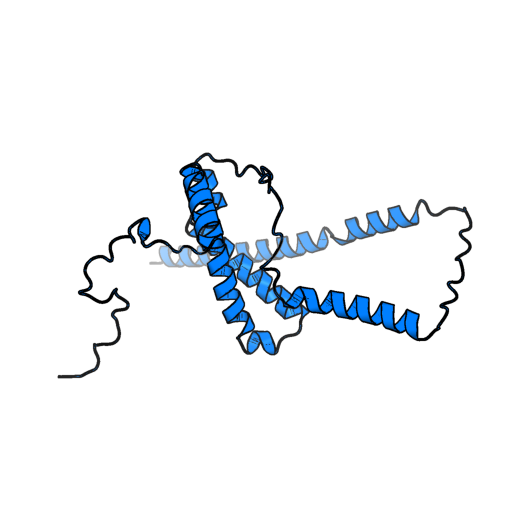 -5.975 -7.253 2.740 1.00 97.00 92 SER A C 1
ATOM 753 O O . SER A 1 92 ? -6.163 -7.851 1.681 1.00 97.00 92 SER A O 1
ATOM 755 N N . ILE A 1 93 ? -5.372 -6.060 2.787 1.00 96.25 93 ILE A N 1
ATOM 756 C CA . ILE A 1 93 ? -4.890 -5.345 1.599 1.00 96.25 93 ILE A CA 1
ATOM 757 C C . ILE A 1 93 ? -3.693 -6.080 0.997 1.00 96.25 93 ILE A C 1
ATOM 759 O O . ILE A 1 93 ? -3.643 -6.262 -0.219 1.00 96.25 93 ILE A O 1
ATOM 763 N N . ASP A 1 94 ? -2.753 -6.534 1.827 1.00 94.38 94 ASP A N 1
ATOM 764 C CA . ASP A 1 94 ? -1.591 -7.292 1.357 1.00 94.38 94 ASP A CA 1
ATOM 765 C C . ASP A 1 94 ? -2.021 -8.611 0.707 1.00 94.38 94 ASP A C 1
ATOM 767 O O . ASP A 1 94 ? -1.570 -8.930 -0.394 1.00 94.38 94 ASP A O 1
ATOM 771 N N . GLN A 1 95 ? -2.972 -9.330 1.311 1.00 95.88 95 GLN A N 1
ATOM 772 C CA . GLN A 1 95 ? -3.561 -10.538 0.729 1.00 95.88 95 GLN A CA 1
ATOM 773 C C . GLN A 1 95 ? -4.266 -10.257 -0.604 1.00 95.88 95 GLN A C 1
ATOM 775 O O . GLN A 1 95 ? -4.063 -11.000 -1.566 1.00 95.88 95 GLN A O 1
ATOM 780 N N . GLU A 1 96 ? -5.045 -9.175 -0.705 1.00 95.44 96 GLU A N 1
ATOM 781 C CA . GLU A 1 96 ? -5.691 -8.762 -1.958 1.00 95.44 96 GLU A CA 1
ATOM 782 C C . GLU A 1 96 ? -4.649 -8.465 -3.051 1.00 95.44 96 GLU A C 1
ATOM 784 O O . GLU A 1 96 ? -4.806 -8.865 -4.209 1.00 95.44 96 GLU A O 1
ATOM 789 N N . TYR A 1 97 ? -3.558 -7.779 -2.703 1.00 95.31 97 TYR A N 1
ATOM 790 C CA . TYR A 1 97 ? -2.482 -7.465 -3.643 1.00 95.31 97 TYR A CA 1
ATOM 791 C C . TYR A 1 97 ? -1.697 -8.709 -4.059 1.00 95.31 97 TYR A C 1
ATOM 793 O O . TYR A 1 97 ? -1.351 -8.833 -5.238 1.00 95.31 97 TYR A O 1
ATOM 801 N N . MET A 1 98 ? -1.442 -9.632 -3.129 1.00 94.75 98 MET A N 1
ATOM 802 C CA . MET A 1 98 ? -0.801 -10.919 -3.406 1.00 94.75 98 MET A CA 1
ATOM 803 C C . MET A 1 98 ? -1.662 -11.765 -4.346 1.00 94.75 98 MET A C 1
ATOM 805 O O . MET A 1 98 ? -1.164 -12.225 -5.372 1.00 94.75 98 MET A O 1
ATOM 809 N N . ALA A 1 99 ? -2.960 -11.901 -4.053 1.00 94.12 99 ALA A N 1
ATOM 810 C CA . ALA A 1 99 ? -3.907 -12.665 -4.867 1.00 94.12 99 ALA A CA 1
ATOM 811 C C . ALA A 1 99 ? -4.040 -12.103 -6.291 1.00 94.12 99 ALA A C 1
ATOM 813 O O . ALA A 1 99 ? -4.122 -12.856 -7.258 1.00 94.12 99 ALA A O 1
ATOM 814 N N . ASN A 1 100 ? -3.999 -10.777 -6.436 1.00 92.75 100 ASN A N 1
ATOM 815 C CA . ASN A 1 100 ? -4.054 -10.107 -7.734 1.00 92.75 100 ASN A CA 1
ATOM 816 C C . ASN A 1 100 ? -2.701 -10.053 -8.471 1.00 92.75 100 ASN A C 1
ATOM 818 O O . ASN A 1 100 ? -2.633 -9.470 -9.554 1.00 92.75 100 ASN A O 1
ATOM 822 N N . GLY A 1 101 ? -1.615 -10.572 -7.882 1.00 90.75 101 GLY A N 1
ATOM 823 C CA . GLY A 1 101 ? -0.261 -10.488 -8.445 1.00 90.75 101 GLY A CA 1
ATOM 824 C C . GLY A 1 101 ? 0.295 -9.061 -8.540 1.00 90.75 101 GLY A C 1
ATOM 825 O O . GLY A 1 101 ? 1.233 -8.812 -9.289 1.00 90.75 101 GLY A O 1
ATOM 826 N N . LYS A 1 102 ? -0.292 -8.108 -7.806 1.00 91.88 102 LYS A N 1
ATOM 827 C CA . LYS A 1 102 ? 0.105 -6.687 -7.781 1.00 91.88 102 LYS A CA 1
ATOM 828 C C . LYS A 1 102 ? 1.011 -6.348 -6.599 1.00 91.88 102 LYS A C 1
ATOM 830 O O . LYS A 1 102 ? 1.466 -5.211 -6.489 1.00 91.88 102 LYS A O 1
ATOM 835 N N . HIS A 1 103 ? 1.228 -7.301 -5.696 1.00 95.38 103 HIS A N 1
ATOM 836 C CA . HIS A 1 103 ? 2.123 -7.129 -4.561 1.00 95.38 103 HIS A CA 1
ATOM 837 C C . HIS A 1 10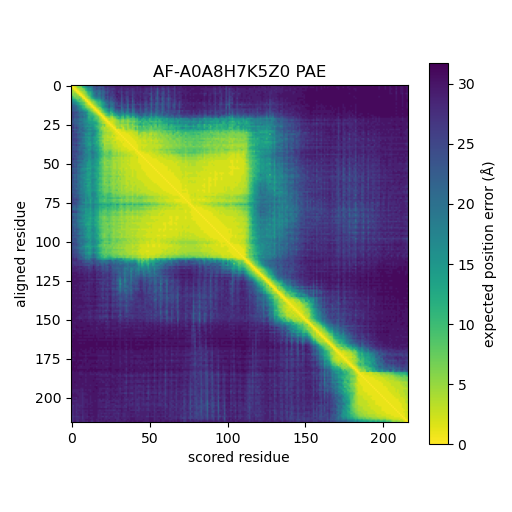3 ? 3.568 -6.918 -5.044 1.00 95.38 103 HIS A C 1
ATOM 839 O O . HIS A 1 103 ? 3.987 -7.612 -5.976 1.00 95.38 103 HIS A O 1
ATOM 845 N N . PRO A 1 104 ? 4.343 -6.001 -4.432 1.00 91.81 104 PRO A N 1
ATOM 846 C CA . PRO A 1 104 ? 5.734 -5.765 -4.813 1.00 91.81 104 PRO A CA 1
ATOM 847 C C . PRO A 1 104 ? 6.574 -7.047 -4.818 1.00 91.81 104 PRO A C 1
ATOM 849 O O . PRO A 1 104 ? 7.330 -7.248 -5.760 1.00 91.81 104 PRO A O 1
ATOM 852 N N . ASP A 1 105 ? 6.377 -7.942 -3.849 1.00 90.94 105 ASP A N 1
ATOM 853 C CA . ASP A 1 105 ? 7.114 -9.214 -3.772 1.00 90.94 105 ASP A CA 1
ATOM 854 C C . ASP A 1 105 ? 6.801 -10.143 -4.945 1.00 90.94 105 ASP A C 1
ATOM 856 O O . ASP A 1 105 ? 7.709 -10.716 -5.539 1.00 90.94 105 ASP A O 1
ATOM 860 N N . LYS A 1 106 ? 5.525 -10.238 -5.342 1.00 91.19 106 LYS A N 1
ATOM 861 C CA . LYS A 1 106 ? 5.108 -11.033 -6.506 1.00 91.19 106 LYS A CA 1
ATOM 862 C C . LYS A 1 106 ? 5.673 -10.469 -7.805 1.00 91.19 106 LYS A C 1
ATOM 864 O O . LYS A 1 106 ? 6.076 -11.226 -8.682 1.00 91.19 106 LYS A O 1
ATOM 869 N N . ILE A 1 107 ? 5.727 -9.145 -7.922 1.00 89.12 107 ILE A N 1
ATOM 870 C CA . ILE A 1 107 ? 6.311 -8.470 -9.086 1.00 89.12 107 ILE A CA 1
ATOM 871 C C . ILE A 1 107 ? 7.832 -8.657 -9.112 1.00 89.12 107 ILE A C 1
ATOM 873 O O . ILE A 1 107 ? 8.392 -8.903 -10.176 1.00 89.12 107 ILE A O 1
ATOM 877 N N . ALA A 1 108 ? 8.504 -8.579 -7.963 1.00 89.00 108 ALA A N 1
ATOM 878 C CA . ALA A 1 108 ? 9.941 -8.814 -7.864 1.00 89.00 108 ALA A CA 1
ATOM 879 C C . ALA A 1 108 ? 10.300 -10.265 -8.232 1.00 89.00 108 ALA A C 1
ATOM 881 O O . ALA A 1 108 ? 11.175 -10.480 -9.071 1.00 89.00 108 ALA A O 1
ATOM 882 N N . GLU A 1 109 ? 9.546 -11.239 -7.706 1.00 88.88 109 GLU A N 1
ATOM 883 C CA . GLU A 1 109 ? 9.661 -12.666 -8.032 1.00 88.88 109 GLU A CA 1
ATOM 884 C C . GLU A 1 109 ? 9.533 -12.908 -9.547 1.00 88.88 109 GLU A C 1
ATOM 886 O O . GLU A 1 109 ? 10.399 -13.537 -10.154 1.00 88.88 109 GLU A O 1
ATOM 891 N N . GLN A 1 110 ? 8.509 -12.333 -10.189 1.00 87.94 110 GLN A N 1
ATOM 892 C CA . GLN A 1 110 ? 8.297 -12.442 -11.640 1.00 87.94 110 GLN A CA 1
ATOM 893 C C . GLN A 1 110 ? 9.428 -11.831 -12.476 1.00 87.94 110 GLN A C 1
ATOM 895 O O . GLN A 1 110 ? 9.689 -12.285 -13.589 1.00 87.94 110 GLN A O 1
ATOM 900 N N . LEU A 1 111 ? 10.085 -10.789 -11.968 1.00 85.94 111 LEU A N 1
ATOM 901 C CA . LEU A 1 111 ? 11.186 -10.114 -12.655 1.00 85.94 111 LEU A CA 1
ATOM 902 C C . LEU A 1 111 ? 12.544 -10.785 -12.399 1.00 85.94 111 LEU A C 1
ATOM 904 O O . LEU A 1 111 ? 13.562 -10.266 -12.856 1.00 85.94 111 LEU A O 1
ATOM 908 N N . GLY A 1 112 ? 12.575 -11.911 -11.671 1.00 77.38 112 GLY A N 1
ATOM 909 C CA . GLY A 1 112 ? 13.816 -12.568 -11.255 1.00 77.38 112 GLY A CA 1
ATOM 910 C C . GLY A 1 112 ? 14.661 -11.682 -10.340 1.00 77.38 112 GLY A C 1
ATOM 911 O O . GLY A 1 112 ? 15.876 -11.857 -10.243 1.00 77.38 112 GLY A O 1
ATOM 912 N N . HIS A 1 113 ? 14.030 -10.693 -9.703 1.00 66.81 113 HIS A N 1
ATOM 913 C CA . HIS A 1 113 ? 14.687 -9.767 -8.807 1.00 66.81 113 HIS A CA 1
ATOM 914 C C . HIS A 1 113 ? 14.499 -10.273 -7.386 1.00 66.81 113 HIS A C 1
ATOM 916 O O . HIS A 1 113 ? 13.398 -10.243 -6.839 1.00 66.81 113 HIS A O 1
ATOM 922 N N . GLN A 1 114 ? 15.586 -10.733 -6.767 1.00 58.12 114 GLN A N 1
ATOM 923 C CA . GLN A 1 114 ? 15.603 -10.770 -5.315 1.00 58.12 114 GLN A CA 1
ATOM 924 C C . GLN A 1 114 ? 15.483 -9.322 -4.855 1.00 58.12 114 GLN A C 1
ATOM 926 O O . GLN A 1 114 ? 16.269 -8.476 -5.288 1.00 58.12 114 GLN A O 1
ATOM 931 N N . ILE A 1 115 ? 14.484 -9.032 -4.021 1.00 55.59 115 ILE A N 1
ATOM 932 C CA . ILE A 1 115 ? 14.451 -7.789 -3.258 1.00 55.59 115 ILE A CA 1
ATOM 933 C C . ILE A 1 115 ? 15.681 -7.863 -2.364 1.00 55.59 115 ILE A C 1
ATOM 935 O O . ILE A 1 115 ? 15.645 -8.433 -1.282 1.00 55.59 115 ILE A O 1
ATOM 939 N N . SER A 1 116 ? 16.819 -7.394 -2.863 1.00 47.94 116 SER A N 1
ATOM 940 C CA . SER A 1 116 ? 17.951 -7.177 -1.994 1.00 47.94 116 SER A CA 1
ATOM 941 C C . SER A 1 116 ? 17.521 -6.052 -1.073 1.00 47.94 116 SER A C 1
ATOM 943 O O . SER A 1 116 ? 17.201 -4.964 -1.567 1.00 47.94 116 SER A O 1
ATOM 945 N N . ASP A 1 117 ? 17.572 -6.287 0.233 1.00 50.12 117 ASP A N 1
ATOM 946 C CA . ASP A 1 117 ? 17.628 -5.244 1.258 1.00 50.12 117 ASP A CA 1
ATOM 947 C C . ASP A 1 117 ? 18.950 -4.472 1.124 1.00 50.12 117 ASP A C 1
ATOM 949 O O . ASP A 1 117 ? 19.703 -4.304 2.078 1.00 50.12 117 ASP A O 1
ATOM 953 N N . ARG A 1 118 ? 19.306 -4.050 -0.098 1.00 41.69 118 ARG A N 1
ATOM 954 C CA . ARG A 1 118 ? 20.408 -3.130 -0.304 1.00 41.69 118 ARG A CA 1
ATOM 955 C C . ARG A 1 118 ? 19.994 -1.874 0.443 1.00 41.69 118 ARG A C 1
ATOM 957 O O . ARG A 1 118 ? 18.976 -1.284 0.061 1.00 41.69 118 ARG A O 1
ATOM 964 N N . PRO A 1 119 ? 20.744 -1.468 1.481 1.00 39.06 119 PRO A N 1
ATOM 965 C CA . PRO A 1 119 ? 20.541 -0.158 2.048 1.00 39.06 119 PRO A CA 1
ATOM 966 C C . PRO A 1 119 ? 20.706 0.805 0.882 1.00 39.06 119 PRO A C 1
ATOM 968 O O . PRO A 1 119 ? 21.729 0.817 0.189 1.00 39.06 119 PRO A O 1
ATOM 971 N N . ILE A 1 120 ? 19.643 1.550 0.599 1.00 45.00 120 ILE A N 1
ATOM 972 C CA . ILE A 1 120 ? 19.772 2.772 -0.171 1.00 45.00 120 ILE A CA 1
ATOM 973 C C . ILE A 1 120 ? 20.859 3.529 0.587 1.00 45.00 120 ILE A C 1
ATOM 975 O O . ILE A 1 120 ? 20.697 3.786 1.778 1.00 45.00 120 ILE A O 1
ATOM 979 N N . ILE A 1 121 ? 22.000 3.790 -0.055 1.00 41.94 121 ILE A N 1
ATOM 980 C CA . ILE A 1 121 ? 22.940 4.784 0.455 1.00 41.94 121 ILE A CA 1
ATOM 981 C C . ILE A 1 121 ? 22.178 6.097 0.316 1.00 41.94 121 ILE A C 1
ATOM 983 O O . ILE A 1 121 ? 22.206 6.768 -0.716 1.00 41.94 121 ILE A O 1
ATOM 987 N N . GLU A 1 122 ? 21.359 6.364 1.325 1.00 43.09 122 GLU A N 1
ATOM 988 C CA . GLU A 1 122 ? 20.819 7.663 1.615 1.00 43.09 122 GLU A CA 1
ATOM 989 C C . GLU A 1 122 ? 22.047 8.513 1.899 1.00 43.09 122 GLU A C 1
ATOM 991 O O . GLU A 1 122 ? 22.660 8.434 2.964 1.00 43.09 122 GLU A O 1
ATOM 996 N N . ASN A 1 123 ? 22.435 9.322 0.918 1.00 40.00 123 ASN A N 1
ATOM 997 C CA . ASN A 1 123 ? 23.056 10.590 1.249 1.00 40.00 123 ASN A CA 1
ATOM 998 C C . ASN A 1 123 ? 21.980 11.375 2.008 1.00 40.00 123 ASN A C 1
ATOM 1000 O O . ASN A 1 123 ? 21.163 12.078 1.415 1.00 40.00 123 ASN A O 1
ATOM 1004 N N . ASN A 1 124 ? 21.931 11.084 3.307 1.00 47.06 124 ASN A N 1
ATOM 1005 C CA . ASN A 1 124 ? 21.060 11.639 4.318 1.00 47.06 124 ASN A CA 1
ATOM 1006 C C . ASN A 1 124 ? 21.470 13.088 4.561 1.00 47.06 124 ASN A C 1
ATOM 1008 O O . ASN A 1 124 ? 22.276 13.383 5.434 1.00 47.06 124 ASN A O 1
ATOM 1012 N N . GLU A 1 125 ? 20.884 13.982 3.780 1.00 42.59 125 GLU A N 1
ATOM 1013 C CA . GLU A 1 125 ? 20.494 15.308 4.238 1.00 42.59 125 GLU A CA 1
ATOM 1014 C C . GLU A 1 125 ? 19.017 15.432 3.849 1.00 42.59 125 GLU A C 1
ATOM 1016 O O . GLU A 1 125 ? 18.666 15.169 2.700 1.00 42.59 125 GLU A O 1
ATOM 1021 N N . ASP A 1 126 ? 18.154 15.766 4.807 1.00 42.81 126 ASP A N 1
ATOM 1022 C CA . ASP A 1 126 ? 16.680 15.751 4.734 1.00 42.81 126 ASP A CA 1
ATOM 1023 C C . ASP A 1 126 ? 16.038 14.404 5.130 1.00 42.81 126 ASP A C 1
ATOM 1025 O O . ASP A 1 126 ? 15.334 13.746 4.360 1.00 42.81 126 ASP A O 1
ATOM 1029 N N . GLY A 1 127 ? 16.272 14.010 6.386 1.00 42.97 127 GLY A N 1
ATOM 1030 C CA . GLY A 1 127 ? 15.393 13.084 7.093 1.00 42.97 127 GLY A CA 1
ATOM 1031 C C . GLY A 1 127 ? 14.010 13.698 7.359 1.00 42.97 127 GLY A C 1
ATOM 1032 O O . GLY A 1 127 ? 13.919 14.883 7.680 1.00 42.97 127 GLY A O 1
ATOM 1033 N N . TRP A 1 128 ? 12.990 12.824 7.311 1.00 51.19 128 TRP A N 1
ATOM 1034 C CA . TRP A 1 128 ? 11.577 13.009 7.720 1.00 51.19 128 TRP A CA 1
ATOM 1035 C C . TRP A 1 128 ? 10.730 13.808 6.696 1.00 51.19 128 TRP A C 1
ATOM 1037 O O . TRP A 1 128 ? 11.221 14.744 6.089 1.00 51.19 128 TRP A O 1
ATOM 1047 N N . GLU A 1 129 ? 9.495 13.472 6.299 1.00 46.38 129 GLU A N 1
ATOM 1048 C CA . GLU A 1 129 ? 8.271 13.006 6.980 1.00 46.38 129 GLU A CA 1
ATOM 1049 C C . GLU A 1 129 ? 7.426 12.198 5.952 1.00 46.38 129 GLU A C 1
ATOM 1051 O O . GLU A 1 129 ? 7.413 12.510 4.765 1.00 46.38 129 GLU A O 1
ATOM 1056 N N . ASP A 1 130 ? 6.839 11.042 6.264 1.00 45.72 130 ASP A N 1
ATOM 1057 C CA . ASP A 1 130 ? 5.544 10.929 6.942 1.00 45.72 130 ASP A CA 1
ATOM 1058 C C . ASP A 1 130 ? 5.631 9.890 8.076 1.00 45.72 130 ASP A C 1
ATOM 1060 O O . ASP A 1 130 ? 5.277 8.716 7.910 1.00 45.72 130 ASP A O 1
ATOM 1064 N N . ILE A 1 131 ? 6.092 10.312 9.254 1.00 48.00 131 ILE A N 1
ATOM 1065 C CA . ILE A 1 131 ? 5.675 9.644 10.490 1.00 48.00 131 ILE A CA 1
ATOM 1066 C C . ILE A 1 131 ? 4.235 10.116 10.728 1.00 48.00 131 ILE A C 1
ATOM 1068 O O . ILE A 1 131 ? 3.987 11.320 10.669 1.00 48.00 131 ILE A O 1
ATOM 1072 N N . PRO A 1 132 ? 3.258 9.229 10.973 1.00 42.50 132 PRO A N 1
ATOM 1073 C CA . PRO A 1 132 ? 1.930 9.681 11.361 1.00 42.50 132 PRO A CA 1
ATOM 1074 C C . PRO A 1 132 ? 2.045 10.552 12.622 1.00 42.50 132 PRO A C 1
ATOM 1076 O O . PRO A 1 132 ? 2.584 10.091 13.626 1.00 42.50 132 PRO A O 1
ATOM 1079 N N . GLU A 1 133 ? 1.495 11.773 12.588 1.00 48.19 133 GLU A N 1
ATOM 1080 C CA . GLU A 1 133 ? 1.472 12.758 13.697 1.00 48.19 133 GLU A CA 1
ATOM 1081 C C . GLU A 1 133 ? 0.990 12.185 15.046 1.00 48.19 133 GLU A C 1
ATOM 1083 O O . GLU A 1 133 ? 1.193 12.783 16.096 1.00 48.19 133 GLU A O 1
ATOM 1088 N N . ASN A 1 134 ? 0.401 10.989 15.049 1.00 48.81 134 ASN A N 1
ATOM 1089 C CA . ASN A 1 134 ? -0.057 10.295 16.245 1.00 48.81 134 ASN A CA 1
ATOM 1090 C C . ASN A 1 134 ? 1.041 9.526 17.016 1.00 48.81 134 ASN A C 1
ATOM 1092 O O . ASN A 1 134 ? 0.731 8.922 18.035 1.00 48.81 134 ASN A O 1
ATOM 1096 N N . LEU A 1 135 ? 2.295 9.506 16.541 1.00 45.38 135 LEU A N 1
ATOM 1097 C CA . LEU A 1 135 ? 3.447 8.925 17.263 1.00 45.38 135 LEU A CA 1
ATOM 1098 C C . LEU A 1 135 ? 4.343 9.975 17.942 1.00 45.38 135 LEU A C 1
ATOM 1100 O O . LEU A 1 135 ? 5.152 9.619 18.793 1.00 45.38 135 LEU A O 1
ATOM 1104 N N . LEU A 1 136 ? 4.192 11.258 17.601 1.00 46.00 136 LEU A N 1
ATOM 1105 C CA . LEU A 1 136 ? 4.941 12.358 18.225 1.00 46.00 136 LEU A CA 1
ATOM 1106 C C . LEU A 1 136 ? 4.314 12.822 19.550 1.00 46.00 136 LEU A C 1
ATOM 1108 O O . LEU A 1 136 ? 5.029 13.249 20.451 1.00 46.00 136 LEU A O 1
ATOM 1112 N N . GLY A 1 137 ? 2.999 12.650 19.721 1.00 43.97 137 GLY A N 1
ATOM 1113 C CA . GLY A 1 137 ? 2.303 13.069 20.942 1.00 43.97 137 GLY A CA 1
ATOM 1114 C C . GLY A 1 137 ? 2.698 12.293 22.206 1.00 43.97 137 GLY A C 1
ATOM 1115 O O . GLY A 1 137 ? 2.717 12.873 23.285 1.00 43.97 137 GLY A O 1
ATOM 1116 N N . GLU A 1 138 ? 3.040 11.004 22.110 1.00 49.94 138 GLU A N 1
ATOM 1117 C CA . GLU A 1 138 ? 3.373 10.195 23.299 1.00 49.94 138 GLU A CA 1
ATOM 1118 C C . GLU A 1 138 ? 4.794 10.466 23.828 1.00 49.94 138 GLU A C 1
ATOM 1120 O O . GLU A 1 138 ? 5.016 10.418 25.039 1.00 49.94 138 GLU A O 1
ATOM 1125 N N . TYR A 1 139 ? 5.744 10.811 22.953 1.00 50.66 139 TYR A N 1
ATOM 1126 C CA . TYR A 1 139 ? 7.123 11.111 23.357 1.00 50.66 139 TYR A CA 1
ATOM 1127 C C . TYR A 1 139 ? 7.269 12.507 23.973 1.00 50.66 139 TYR A C 1
ATOM 1129 O O . TYR A 1 139 ? 7.989 12.662 24.962 1.00 50.66 139 TYR A O 1
ATOM 1137 N N . ASP A 1 1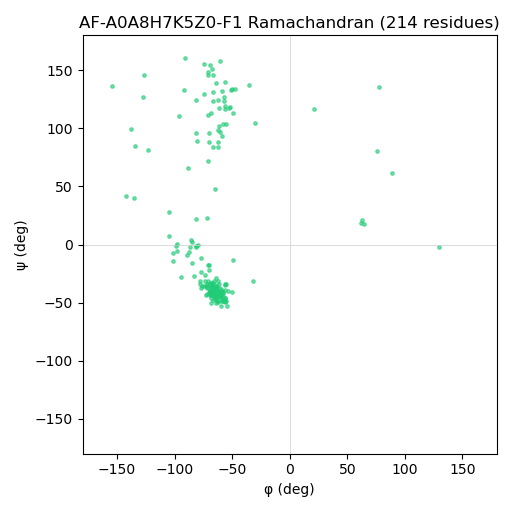40 ? 6.537 13.499 23.460 1.00 51.25 140 ASP A N 1
ATOM 1138 C CA . ASP A 1 140 ? 6.542 14.846 24.035 1.00 51.25 140 ASP A CA 1
ATOM 1139 C C . ASP A 1 140 ? 5.886 14.875 25.422 1.00 51.25 140 ASP A C 1
ATOM 1141 O O . ASP A 1 140 ? 6.377 15.564 26.312 1.00 51.25 140 ASP A O 1
ATOM 1145 N N . ILE A 1 141 ? 4.844 14.066 25.664 1.00 55.69 141 ILE A N 1
ATOM 1146 C CA . ILE A 1 141 ? 4.208 13.947 26.989 1.00 55.69 141 ILE A CA 1
ATOM 1147 C C . ILE A 1 141 ? 5.170 13.328 28.019 1.00 55.69 141 ILE A C 1
ATOM 1149 O O . ILE A 1 141 ? 5.233 13.801 29.156 1.00 55.69 141 ILE A O 1
ATOM 1153 N N . LEU A 1 142 ? 5.962 12.321 27.628 1.00 55.88 142 LEU A N 1
ATOM 1154 C CA . LEU A 1 142 ? 6.965 11.697 28.503 1.00 55.88 142 LEU A CA 1
ATOM 1155 C C . LEU A 1 142 ? 8.147 12.631 28.804 1.00 55.88 142 LEU A C 1
ATOM 1157 O O . LEU A 1 142 ? 8.603 12.705 29.947 1.00 55.88 142 LEU A O 1
ATOM 1161 N N . MET A 1 143 ? 8.614 13.387 27.807 1.00 56.47 143 MET A N 1
ATOM 1162 C CA . MET A 1 143 ? 9.677 14.381 27.992 1.00 56.47 143 MET A CA 1
ATOM 1163 C C . MET A 1 143 ? 9.219 15.569 28.848 1.00 56.47 143 MET A C 1
ATOM 1165 O O . MET A 1 143 ? 9.985 16.047 29.688 1.00 56.47 143 MET A O 1
ATOM 1169 N N . LEU A 1 144 ? 7.962 16.007 28.705 1.00 56.38 144 LEU A N 1
ATOM 1170 C CA . LEU A 1 144 ? 7.393 17.075 29.528 1.00 56.38 144 LEU A CA 1
ATOM 1171 C C . LEU A 1 144 ? 7.201 16.624 30.984 1.00 56.38 144 LEU A C 1
ATOM 1173 O O . LEU A 1 144 ? 7.522 17.386 31.893 1.00 56.38 144 LEU A O 1
ATOM 1177 N N . GLN A 1 145 ? 6.764 15.379 31.224 1.00 56.16 145 GLN A N 1
ATOM 1178 C CA . GLN A 1 145 ? 6.663 14.818 32.579 1.00 56.16 145 GLN A CA 1
ATOM 1179 C C . GLN A 1 145 ? 8.028 14.747 33.281 1.00 56.16 145 GLN A C 1
ATOM 1181 O O . GLN A 1 145 ? 8.138 15.159 34.439 1.00 56.16 145 GLN A O 1
ATOM 1186 N N . ALA A 1 146 ? 9.082 14.324 32.575 1.00 54.06 146 ALA A N 1
ATOM 1187 C CA . ALA A 1 146 ? 10.443 14.287 33.114 1.00 54.06 146 ALA A CA 1
ATOM 1188 C C . ALA A 1 146 ? 10.999 15.691 33.429 1.00 54.06 146 ALA A C 1
ATOM 1190 O O . ALA A 1 146 ? 11.658 15.887 34.451 1.00 54.06 146 ALA A O 1
ATOM 1191 N N . GLN A 1 147 ? 10.691 16.695 32.601 1.00 56.03 147 GLN A N 1
ATOM 1192 C CA . GLN A 1 147 ? 11.093 18.083 32.853 1.00 56.03 147 GLN A CA 1
ATOM 1193 C C . GLN A 1 147 ? 10.298 18.735 33.993 1.00 56.03 147 GLN A C 1
ATOM 1195 O O . GLN A 1 147 ? 10.874 19.483 34.782 1.00 56.03 147 GLN A O 1
ATOM 1200 N N . THR A 1 148 ? 9.005 18.421 34.142 1.00 56.62 148 THR A N 1
ATOM 1201 C CA . THR A 1 148 ? 8.213 18.898 35.290 1.00 56.62 148 THR A CA 1
ATOM 1202 C C . THR A 1 148 ? 8.653 18.268 36.612 1.00 56.62 148 THR A C 1
ATOM 1204 O O . THR A 1 148 ? 8.649 18.956 37.630 1.00 56.62 148 THR A O 1
ATOM 1207 N N . ALA A 1 149 ? 9.116 17.012 36.605 1.00 52.09 149 ALA A N 1
ATOM 1208 C CA . ALA A 1 149 ? 9.702 16.378 37.788 1.00 52.09 149 ALA A CA 1
ATOM 1209 C C . ALA A 1 149 ? 11.012 17.069 38.216 1.00 52.09 149 ALA A C 1
ATOM 1211 O O . ALA A 1 149 ? 11.226 17.315 39.400 1.00 52.09 149 ALA A O 1
ATOM 1212 N N . ALA A 1 150 ? 11.845 17.482 37.253 1.00 53.31 150 ALA A N 1
ATOM 1213 C CA . ALA A 1 150 ? 13.080 18.220 37.528 1.00 53.31 150 ALA A CA 1
ATOM 1214 C C . ALA A 1 150 ? 12.841 19.669 38.009 1.00 53.31 150 ALA A C 1
ATOM 1216 O O . ALA A 1 150 ? 13.620 20.189 38.806 1.00 53.31 150 ALA A O 1
ATOM 1217 N N . ALA A 1 151 ? 11.767 20.327 37.554 1.00 54.91 151 ALA A N 1
ATOM 1218 C CA . ALA A 1 151 ? 11.433 21.701 37.947 1.00 54.91 151 ALA A CA 1
ATOM 1219 C C . ALA A 1 151 ? 10.808 21.811 39.352 1.00 54.91 151 ALA A C 1
ATOM 1221 O O . ALA A 1 151 ? 10.912 22.861 39.984 1.00 54.91 151 ALA A O 1
ATOM 1222 N N . ASN A 1 152 ? 10.193 20.736 39.856 1.00 55.41 152 ASN A N 1
ATOM 1223 C CA . ASN A 1 152 ? 9.529 20.721 41.163 1.00 55.41 152 ASN A CA 1
ATOM 1224 C C . ASN A 1 152 ? 10.471 20.434 42.345 1.00 55.41 152 ASN A C 1
ATOM 1226 O O . ASN A 1 152 ? 10.010 20.389 43.483 1.00 55.41 152 ASN A O 1
ATOM 1230 N N . GLY A 1 153 ? 11.779 20.265 42.109 1.00 51.69 153 GLY A N 1
ATOM 1231 C CA . GLY A 1 153 ? 12.766 20.093 43.182 1.00 51.69 153 GLY A CA 1
ATOM 1232 C C . GLY A 1 153 ? 12.549 18.845 44.042 1.00 51.69 153 GLY A C 1
ATOM 1233 O O . GLY A 1 153 ? 13.081 18.766 45.146 1.00 51.69 153 GLY A O 1
ATOM 1234 N N . GLU A 1 154 ? 11.779 17.875 43.552 1.00 45.72 154 GLU A N 1
ATOM 1235 C CA . GLU A 1 154 ? 11.597 16.592 44.214 1.00 45.72 154 GLU A CA 1
ATOM 1236 C C . GLU A 1 154 ? 12.819 15.734 43.875 1.00 45.72 154 GLU A C 1
ATOM 1238 O O . GLU A 1 154 ? 12.887 15.056 42.849 1.00 45.72 154 GLU A O 1
ATOM 1243 N N . THR A 1 155 ? 13.850 15.842 44.714 1.00 45.66 155 THR A N 1
ATOM 1244 C CA . THR A 1 155 ? 14.941 14.873 44.746 1.00 45.66 155 THR A CA 1
ATOM 1245 C C . THR A 1 155 ? 14.329 13.526 45.089 1.00 45.66 155 THR A C 1
ATOM 1247 O O . THR A 1 155 ? 14.072 13.229 46.254 1.00 45.66 155 THR A O 1
ATOM 1250 N N . LEU A 1 156 ? 14.059 12.728 44.059 1.00 43.53 1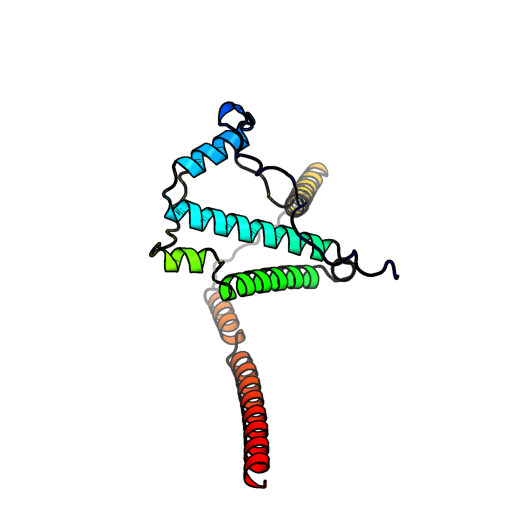56 LEU A N 1
ATOM 1251 C CA . LEU A 1 156 ? 13.796 11.310 44.208 1.00 43.53 156 LEU A CA 1
ATOM 1252 C C . LEU A 1 156 ? 15.082 10.709 44.784 1.00 43.53 156 LEU A C 1
ATOM 1254 O O . LEU A 1 156 ? 16.060 10.505 44.061 1.00 43.53 156 LEU A O 1
ATOM 1258 N N . GLU A 1 157 ? 15.105 10.511 46.102 1.00 48.25 157 GLU A N 1
ATOM 1259 C CA . GLU A 1 157 ? 16.058 9.621 46.750 1.00 48.25 157 GLU A CA 1
ATOM 1260 C C . GLU A 1 157 ? 15.841 8.242 46.127 1.00 48.25 157 GLU A C 1
ATOM 1262 O O . GLU A 1 157 ? 14.941 7.490 46.495 1.00 48.25 157 GLU A O 1
ATOM 1267 N N . MET A 1 158 ? 16.621 7.943 45.091 1.00 48.44 158 MET A N 1
ATOM 1268 C CA . MET A 1 158 ? 16.790 6.574 44.650 1.00 48.44 158 MET A CA 1
ATOM 1269 C C . MET A 1 158 ? 17.609 5.892 45.738 1.00 48.44 158 MET A C 1
ATOM 1271 O O . MET A 1 158 ? 18.832 6.022 45.758 1.00 48.44 158 MET A O 1
ATOM 1275 N N . GLU A 1 159 ? 16.926 5.214 46.662 1.00 51.00 159 GLU A N 1
ATOM 1276 C CA . GLU A 1 159 ? 17.550 4.185 47.487 1.00 51.00 159 GLU A CA 1
ATOM 1277 C C . GLU A 1 159 ? 18.309 3.246 46.544 1.00 51.00 159 GLU A C 1
ATOM 1279 O O . GLU A 1 159 ? 17.710 2.570 45.702 1.00 51.00 159 GLU A O 1
ATOM 1284 N N . GLU A 1 160 ? 19.639 3.258 46.645 1.00 46.75 160 GLU A N 1
ATOM 1285 C CA . GLU A 1 160 ? 20.492 2.270 46.000 1.00 46.75 160 GLU A CA 1
ATOM 1286 C C . GLU A 1 160 ? 20.045 0.885 46.482 1.00 46.75 160 GLU A C 1
ATOM 1288 O O . GLU A 1 160 ? 20.143 0.595 47.678 1.00 46.75 160 GLU A O 1
ATOM 1293 N N . PRO A 1 161 ? 19.555 -0.002 45.598 1.00 47.94 161 PRO A N 1
ATOM 1294 C CA . PRO A 1 161 ? 19.343 -1.375 46.002 1.00 47.94 161 PRO A CA 1
ATOM 1295 C C . PRO A 1 161 ? 20.718 -2.000 46.242 1.00 47.94 161 PRO A C 1
ATOM 1297 O O . PRO A 1 161 ? 21.501 -2.180 45.307 1.00 47.94 161 PRO A O 1
ATOM 1300 N N . GLU A 1 162 ? 21.012 -2.344 47.497 1.00 42.44 162 GLU A N 1
ATOM 1301 C CA . GLU A 1 162 ? 22.167 -3.168 47.837 1.00 42.44 162 GLU A CA 1
ATOM 1302 C C . GLU A 1 162 ? 22.072 -4.507 47.091 1.00 42.44 162 GLU A C 1
ATOM 1304 O O . GLU A 1 162 ? 21.303 -5.408 47.439 1.00 42.44 162 GLU A O 1
ATOM 1309 N N . VAL A 1 163 ? 22.861 -4.648 46.026 1.00 44.12 163 VAL A N 1
ATOM 1310 C CA . VAL A 1 163 ? 22.985 -5.906 45.293 1.00 44.12 163 VAL A CA 1
ATOM 1311 C C . VAL A 1 163 ? 23.967 -6.793 46.050 1.00 44.12 163 VAL A C 1
ATOM 1313 O O . VAL A 1 163 ? 25.183 -6.696 45.882 1.00 44.12 163 VAL A O 1
ATOM 1316 N N . SER A 1 164 ? 23.436 -7.684 46.889 1.00 46.66 164 SER A N 1
ATOM 1317 C CA . SER A 1 164 ? 24.220 -8.793 47.435 1.00 46.66 164 SER A CA 1
ATOM 1318 C C . SER A 1 164 ? 24.601 -9.767 46.304 1.00 46.66 164 SER A C 1
ATOM 1320 O O . SER A 1 164 ? 23.746 -10.161 45.502 1.00 46.66 164 SER A O 1
ATOM 1322 N N . PRO A 1 165 ? 25.875 -10.186 46.187 1.00 51.12 165 PRO A N 1
ATOM 1323 C CA . PRO A 1 165 ? 26.315 -11.068 45.120 1.00 51.12 165 PRO A CA 1
ATOM 1324 C C . PRO A 1 165 ? 26.140 -12.524 45.557 1.00 51.12 165 PRO A C 1
ATOM 1326 O O . PRO A 1 165 ? 27.115 -13.252 45.718 1.00 51.12 165 PRO A O 1
ATOM 1329 N N . THR A 1 166 ? 24.904 -12.979 45.758 1.00 50.34 166 THR A N 1
ATOM 1330 C CA . THR A 1 166 ? 24.643 -14.412 45.962 1.00 50.34 166 THR A CA 1
ATOM 1331 C C . THR A 1 166 ? 23.412 -14.881 45.200 1.00 50.34 166 THR A C 1
ATOM 1333 O O . THR A 1 166 ? 22.284 -14.742 45.652 1.00 50.34 166 THR A O 1
ATOM 1336 N N . GLY A 1 167 ? 23.684 -15.501 44.049 1.00 51.78 167 GLY A N 1
ATOM 1337 C CA . GLY A 1 167 ? 22.948 -16.659 43.542 1.00 51.78 167 GLY A CA 1
ATOM 1338 C C . GLY A 1 167 ? 21.568 -16.406 42.945 1.00 51.78 167 GLY A C 1
ATOM 1339 O O . GLY A 1 167 ? 20.579 -16.733 43.575 1.00 51.78 167 GLY A O 1
ATOM 1340 N N . ASN A 1 168 ? 21.495 -15.958 41.687 1.00 49.41 168 ASN A N 1
ATOM 1341 C CA . ASN A 1 168 ? 20.252 -16.001 40.897 1.00 49.41 168 ASN A CA 1
ATOM 1342 C C . ASN A 1 168 ? 20.497 -16.341 39.413 1.00 49.41 168 ASN A C 1
ATOM 1344 O O . ASN A 1 168 ? 19.883 -15.781 38.511 1.00 49.41 168 ASN A O 1
ATOM 1348 N N . GLY A 1 169 ? 21.386 -17.305 39.146 1.00 47.00 169 GLY A N 1
ATOM 1349 C CA . GLY A 1 169 ? 21.540 -17.890 37.805 1.00 47.00 169 GLY A CA 1
ATOM 1350 C C . GLY A 1 169 ? 20.354 -18.766 37.366 1.00 47.00 169 GLY A C 1
ATOM 1351 O O . GLY A 1 169 ? 20.182 -19.000 36.175 1.00 47.00 169 GLY A O 1
ATOM 1352 N N . ASN A 1 170 ? 19.505 -19.203 38.306 1.00 54.09 170 ASN A N 1
ATOM 1353 C CA . ASN A 1 170 ? 18.408 -20.135 38.021 1.00 54.09 170 ASN A CA 1
ATOM 1354 C C . ASN A 1 170 ? 17.060 -19.452 37.746 1.00 54.09 170 ASN A C 1
ATOM 1356 O O . ASN A 1 170 ? 16.270 -19.986 36.976 1.00 54.09 170 ASN A O 1
ATOM 1360 N N . ALA A 1 171 ? 16.802 -18.258 38.289 1.00 52.31 171 ALA A N 1
ATOM 1361 C CA . ALA A 1 171 ? 15.498 -17.603 38.141 1.00 52.31 171 ALA A CA 1
ATOM 1362 C C . ALA A 1 171 ? 15.236 -17.110 36.705 1.00 52.31 171 ALA A C 1
ATOM 1364 O O . ALA A 1 171 ? 14.112 -17.178 36.214 1.00 52.31 171 ALA A O 1
ATOM 1365 N N . ILE A 1 172 ? 16.280 -16.665 35.995 1.00 51.81 172 ILE A N 1
ATOM 1366 C CA . ILE A 1 172 ? 16.161 -16.220 34.596 1.00 51.81 172 ILE A CA 1
ATOM 1367 C C . ILE A 1 172 ? 15.998 -17.424 33.656 1.00 51.81 172 ILE A C 1
ATOM 1369 O O . ILE A 1 172 ? 15.227 -17.354 32.700 1.00 51.81 172 ILE A O 1
ATOM 1373 N N . GLN A 1 173 ? 16.655 -18.553 33.950 1.00 53.81 173 GLN A N 1
ATOM 1374 C CA . GLN A 1 173 ? 16.472 -19.786 33.180 1.00 53.81 173 GLN A CA 1
ATOM 1375 C C . GLN A 1 173 ? 15.105 -20.436 33.433 1.00 53.81 173 GLN A C 1
ATOM 1377 O O . GLN A 1 173 ? 14.496 -20.912 32.479 1.00 53.81 173 GLN A O 1
ATOM 1382 N N . GLU A 1 174 ? 14.566 -20.391 34.656 1.00 55.47 174 GLU A N 1
ATOM 1383 C CA . GLU A 1 174 ? 13.192 -20.838 34.928 1.00 55.47 174 GLU A CA 1
ATOM 1384 C C . GLU A 1 174 ? 12.142 -19.930 34.280 1.00 55.47 174 GLU A C 1
ATOM 1386 O O . GLU A 1 174 ? 11.142 -20.434 33.775 1.00 55.47 174 GLU A O 1
ATOM 1391 N N . PHE A 1 175 ? 12.369 -18.615 34.209 1.00 50.03 175 PHE A N 1
ATOM 1392 C CA . PHE A 1 175 ? 11.439 -17.700 33.541 1.00 50.03 175 PHE A CA 1
ATOM 1393 C C . PHE A 1 175 ? 11.460 -17.860 32.009 1.00 50.03 175 PHE A C 1
ATOM 1395 O O . PHE A 1 175 ? 10.408 -17.832 31.367 1.00 50.03 175 PHE A O 1
ATOM 1402 N N . LEU A 1 176 ? 12.631 -18.109 31.411 1.00 54.19 176 LEU A N 1
ATOM 1403 C CA . LEU A 1 176 ? 12.755 -18.443 29.984 1.00 54.19 176 LEU A CA 1
ATOM 1404 C C . LEU A 1 176 ? 12.164 -19.828 29.665 1.00 54.19 176 LEU A C 1
ATOM 1406 O O . LEU A 1 176 ? 11.396 -19.962 28.716 1.00 54.19 176 LEU A O 1
ATOM 1410 N N . ALA A 1 177 ? 12.397 -20.839 30.506 1.00 55.88 177 ALA A N 1
ATOM 1411 C CA . ALA A 1 177 ? 11.788 -22.161 30.340 1.00 55.88 177 ALA A CA 1
ATOM 1412 C C . ALA A 1 177 ? 10.260 -22.146 30.558 1.00 55.88 177 ALA A C 1
ATOM 1414 O O . ALA A 1 177 ? 9.527 -22.851 29.863 1.00 55.88 177 ALA A O 1
ATOM 1415 N N . ALA A 1 178 ? 9.749 -21.320 31.478 1.00 51.28 178 ALA A N 1
ATOM 1416 C CA . ALA A 1 178 ? 8.314 -21.170 31.719 1.00 51.28 178 ALA A CA 1
ATOM 1417 C C . ALA A 1 178 ? 7.606 -20.386 30.603 1.00 51.28 178 ALA A C 1
ATOM 1419 O O . ALA A 1 178 ? 6.445 -20.673 30.298 1.00 51.28 178 ALA A O 1
ATOM 1420 N N . THR A 1 179 ? 8.284 -19.436 29.953 1.00 52.16 179 THR A N 1
ATOM 1421 C CA . THR A 1 179 ? 7.723 -18.687 28.815 1.00 52.16 179 THR A CA 1
ATOM 1422 C C . THR A 1 179 ? 7.743 -19.501 27.519 1.00 52.16 179 THR A C 1
ATOM 1424 O O . THR A 1 179 ? 6.759 -19.463 26.777 1.00 52.16 179 THR A O 1
ATOM 1427 N N . GLU A 1 180 ? 8.753 -20.348 27.301 1.00 51.88 180 GLU A N 1
ATOM 1428 C CA . GLU A 1 180 ? 8.765 -21.309 26.186 1.00 51.88 180 GLU A CA 1
ATOM 1429 C C . GLU A 1 180 ? 7.779 -22.476 26.394 1.00 51.88 180 GLU A C 1
ATOM 1431 O O . GLU A 1 180 ? 7.135 -22.922 25.441 1.00 51.88 180 GLU A O 1
ATOM 1436 N N . ALA A 1 181 ? 7.560 -22.930 27.634 1.00 51.75 181 ALA A N 1
ATOM 1437 C CA . ALA A 1 181 ? 6.560 -23.960 27.933 1.00 51.75 181 ALA A CA 1
ATOM 1438 C C . ALA A 1 181 ? 5.108 -23.441 27.856 1.00 51.75 181 ALA A C 1
ATOM 1440 O O . ALA A 1 181 ? 4.193 -24.216 27.558 1.00 51.75 181 ALA A O 1
ATOM 1441 N N . SER A 1 182 ? 4.884 -22.137 28.079 1.00 51.72 182 SER A N 1
ATOM 1442 C CA . SER A 1 182 ? 3.545 -21.520 28.145 1.00 51.72 182 SER A CA 1
ATOM 1443 C C . SER A 1 182 ? 2.955 -21.124 26.782 1.00 51.72 182 SER A C 1
ATOM 1445 O O . SER A 1 182 ? 1.733 -21.038 26.645 1.00 51.72 182 SER A O 1
ATOM 1447 N N . TYR A 1 183 ? 3.774 -21.046 25.725 1.00 53.12 183 TYR A N 1
ATOM 1448 C CA . TYR A 1 183 ? 3.303 -21.090 24.325 1.00 53.12 183 TYR A CA 1
ATOM 1449 C C . TYR A 1 183 ? 3.038 -22.533 23.829 1.00 53.12 183 TYR A C 1
ATOM 1451 O O . TYR A 1 183 ? 3.028 -22.845 22.642 1.00 53.12 183 TYR A O 1
ATOM 1459 N N . THR A 1 184 ? 2.822 -23.414 24.809 1.00 61.03 184 THR A N 1
ATOM 1460 C CA . THR A 1 184 ? 1.975 -24.603 24.892 1.00 61.03 184 THR A CA 1
ATOM 1461 C C . THR A 1 184 ? 1.526 -25.289 23.597 1.00 61.03 184 THR A C 1
ATOM 1463 O O . THR A 1 184 ? 0.603 -24.884 22.891 1.00 61.03 184 THR A O 1
ATOM 1466 N N . LYS A 1 185 ? 1.995 -26.533 23.479 1.00 65.69 185 LYS A N 1
ATOM 1467 C CA .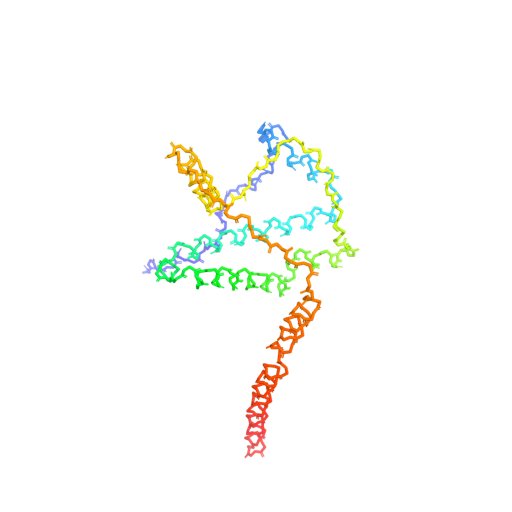 LYS A 1 185 ? 1.331 -27.687 22.844 1.00 65.69 185 LYS A CA 1
ATOM 1468 C C . LYS A 1 185 ? -0.210 -27.681 22.951 1.00 65.69 185 LYS A C 1
ATOM 1470 O O . LYS A 1 185 ? -0.874 -28.160 22.040 1.00 65.69 185 LYS A O 1
ATOM 1475 N N . ALA A 1 186 ? -0.789 -27.135 24.024 1.00 69.56 186 ALA A N 1
ATOM 1476 C CA . ALA A 1 186 ? -2.235 -26.994 24.207 1.00 69.56 186 ALA A CA 1
ATOM 1477 C C . ALA A 1 186 ? -2.900 -26.037 23.196 1.00 69.56 186 ALA A C 1
ATOM 1479 O O . ALA A 1 186 ? -3.937 -26.390 22.639 1.00 69.56 186 ALA A O 1
ATOM 1480 N N . ALA A 1 187 ? -2.296 -24.880 22.896 1.00 73.38 187 ALA A N 1
ATOM 1481 C CA . ALA A 1 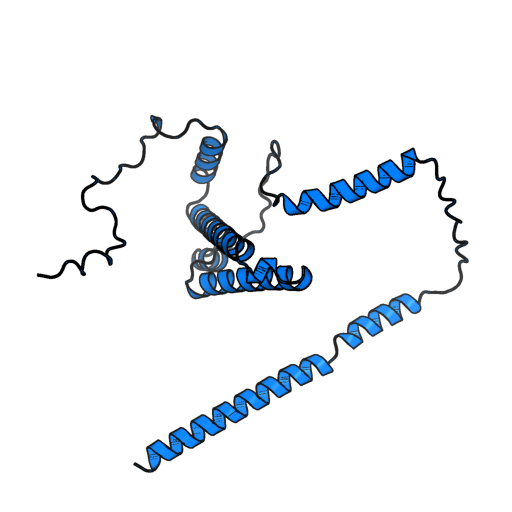187 ? -2.812 -23.955 21.884 1.00 73.38 187 ALA A CA 1
ATOM 1482 C C . ALA A 1 187 ? -2.756 -24.580 20.480 1.00 73.38 187 ALA A C 1
ATOM 1484 O O . ALA A 1 187 ? -3.711 -24.490 19.708 1.00 73.38 187 ALA A O 1
ATOM 1485 N N . TYR A 1 188 ? -1.672 -25.302 20.182 1.00 77.56 188 TYR A N 1
ATOM 1486 C CA . TYR A 1 188 ? -1.541 -26.058 18.937 1.00 77.56 188 TYR A CA 1
ATOM 1487 C C . TYR A 1 188 ? -2.600 -27.168 18.823 1.00 77.56 188 TYR A C 1
ATOM 1489 O O . TYR A 1 188 ? -3.240 -27.299 17.782 1.00 77.56 188 TYR A O 1
ATOM 1497 N N . LEU A 1 189 ? -2.851 -27.927 19.897 1.00 86.44 189 LEU A N 1
ATOM 1498 C CA . LEU A 1 189 ? -3.886 -28.967 19.924 1.00 86.44 189 LEU A CA 1
ATOM 1499 C C . LEU A 1 189 ? -5.307 -28.396 19.768 1.00 86.44 189 LEU A C 1
ATOM 1501 O O . LEU A 1 189 ? -6.132 -29.005 19.085 1.00 86.44 189 LEU A O 1
ATOM 1505 N N . ASP A 1 190 ? -5.606 -27.223 20.329 1.00 83.69 190 ASP A N 1
ATOM 1506 C CA . ASP A 1 190 ? -6.908 -26.568 20.139 1.00 83.69 190 ASP A CA 1
ATOM 1507 C C . ASP A 1 190 ? -7.127 -26.148 18.673 1.00 83.69 190 ASP A C 1
ATOM 1509 O O . ASP A 1 190 ? -8.171 -26.426 18.078 1.00 83.69 190 ASP A O 1
ATOM 1513 N N . VAL A 1 191 ? -6.107 -25.572 18.029 1.00 83.94 191 VAL A N 1
ATOM 1514 C CA . VAL A 1 191 ? -6.163 -25.254 16.592 1.00 83.94 191 VAL A CA 1
ATOM 1515 C C . VAL A 1 191 ? -6.337 -26.526 15.756 1.00 83.94 191 VAL A C 1
ATOM 1517 O O . VAL A 1 191 ? -7.191 -26.578 14.868 1.00 83.94 191 VAL A O 1
ATOM 1520 N N . LEU A 1 192 ? -5.589 -27.585 16.066 1.00 90.12 192 LEU A N 1
ATOM 1521 C CA . LEU A 1 192 ? -5.616 -28.838 15.309 1.00 90.12 192 LEU A CA 1
ATOM 1522 C C . LEU A 1 192 ? -6.970 -29.556 15.440 1.00 90.12 192 LEU A C 1
ATOM 1524 O O . LEU A 1 192 ? -7.519 -30.042 14.449 1.00 90.12 192 LEU A O 1
ATOM 1528 N N . THR A 1 193 ? -7.582 -29.547 16.627 1.00 92.94 193 THR A N 1
ATOM 1529 C CA . THR A 1 193 ? -8.930 -30.109 16.826 1.00 92.94 193 THR A CA 1
ATOM 1530 C C . THR A 1 193 ? -10.016 -29.313 16.099 1.00 92.94 193 THR A C 1
ATOM 1532 O O . THR A 1 193 ? -10.940 -29.918 15.546 1.00 92.94 193 THR A O 1
ATOM 1535 N N . LYS A 1 194 ? -9.904 -27.979 16.022 1.00 91.75 194 LYS A N 1
ATOM 1536 C CA . LYS A 1 194 ? -10.803 -27.138 15.209 1.00 91.75 194 LYS A CA 1
ATOM 1537 C C . LYS A 1 194 ? -10.703 -27.478 13.719 1.00 91.75 194 LYS A C 1
ATOM 1539 O O . LYS A 1 194 ? -11.734 -27.620 13.058 1.00 91.75 194 LYS A O 1
ATOM 1544 N N . VAL A 1 195 ? -9.489 -27.688 13.208 1.00 91.31 195 VAL A N 1
ATOM 1545 C CA . VAL A 1 195 ? -9.259 -28.093 11.810 1.0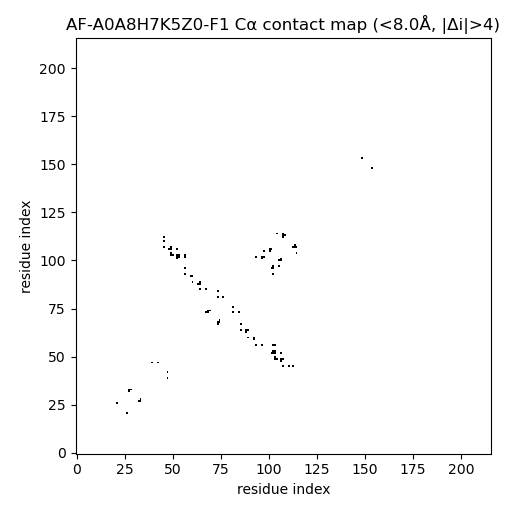0 91.31 195 VAL A CA 1
ATOM 1546 C C . VAL A 1 195 ? -9.853 -29.477 11.525 1.00 91.31 195 VAL A C 1
ATOM 1548 O O . VAL A 1 195 ? -10.589 -29.628 10.550 1.00 91.31 195 VAL A O 1
ATOM 1551 N N . ILE A 1 196 ? -9.624 -30.468 12.395 1.00 94.44 196 ILE A N 1
ATOM 1552 C CA . ILE A 1 196 ? -10.180 -31.824 12.231 1.00 94.44 196 ILE A CA 1
ATOM 1553 C C . ILE A 1 196 ? -11.716 -31.798 12.206 1.00 94.44 196 ILE A C 1
ATOM 1555 O O . ILE A 1 196 ? -12.331 -32.436 11.349 1.00 94.44 196 ILE A O 1
ATOM 1559 N N . LYS A 1 197 ? -12.353 -31.036 13.105 1.00 92.94 197 LYS A N 1
ATOM 1560 C CA . LYS A 1 197 ? -13.818 -30.886 13.121 1.00 92.94 197 LYS A CA 1
ATOM 1561 C C . LYS A 1 197 ? -14.332 -30.271 11.819 1.00 92.94 197 LYS A C 1
ATOM 1563 O O . LYS A 1 197 ? -15.293 -30.784 11.250 1.00 92.94 197 LYS A O 1
ATOM 1568 N N . SER A 1 198 ? -13.667 -29.230 11.318 1.00 90.19 198 SER A N 1
ATOM 1569 C CA . SER A 1 198 ? -14.016 -28.596 10.041 1.00 90.19 198 SER A CA 1
ATOM 1570 C C . SER A 1 198 ? -13.945 -29.591 8.873 1.00 90.19 198 SER A C 1
ATOM 1572 O O . SER A 1 198 ? -14.923 -29.754 8.139 1.00 90.19 198 SER A O 1
ATOM 1574 N N . LEU A 1 199 ? -12.852 -30.353 8.762 1.00 92.00 199 LEU A N 1
ATOM 1575 C CA . LEU A 1 199 ? -12.680 -31.365 7.713 1.00 92.00 199 LEU A CA 1
ATOM 1576 C C . LEU A 1 199 ? -13.721 -32.491 7.796 1.00 92.00 199 LEU A C 1
ATOM 1578 O O . LEU A 1 199 ? -14.261 -32.901 6.770 1.00 92.00 199 LEU A O 1
ATOM 1582 N N . SER A 1 200 ? -14.060 -32.946 9.005 1.00 93.75 200 SER A N 1
ATOM 1583 C CA . SER A 1 200 ? -15.115 -33.947 9.213 1.00 93.75 200 SER A CA 1
ATOM 1584 C C . SER A 1 200 ? -16.477 -33.453 8.712 1.00 93.75 200 SER A C 1
ATOM 1586 O O . SER A 1 200 ? -17.159 -34.152 7.960 1.00 93.75 200 SER A O 1
ATOM 1588 N N . THR A 1 201 ? -16.847 -32.207 9.034 1.00 93.75 201 THR A N 1
ATOM 1589 C CA . THR A 1 201 ? -18.112 -31.625 8.551 1.00 93.75 201 THR A CA 1
ATOM 1590 C C . THR A 1 201 ? -18.140 -31.444 7.034 1.00 93.75 201 THR A C 1
ATOM 1592 O O . THR A 1 201 ? -19.183 -31.642 6.411 1.00 93.75 201 THR A O 1
ATOM 1595 N N . LEU A 1 202 ? -17.002 -31.110 6.416 1.00 94.25 202 LEU A N 1
ATOM 1596 C CA . LEU A 1 202 ? -16.881 -31.018 4.963 1.00 94.25 202 LEU A CA 1
ATOM 1597 C C . LEU A 1 202 ? -17.095 -32.391 4.312 1.00 94.25 202 LEU A C 1
ATOM 1599 O O . LEU A 1 202 ? -17.863 -32.513 3.360 1.00 94.25 202 LEU A O 1
ATOM 1603 N N . TRP A 1 203 ? -16.466 -33.432 4.858 1.00 94.75 203 TRP A N 1
ATOM 1604 C CA . TRP A 1 203 ? -16.578 -34.788 4.330 1.00 94.75 203 TRP A CA 1
ATOM 1605 C C . TRP A 1 203 ? -18.001 -35.348 4.453 1.00 94.75 203 TRP A C 1
ATOM 1607 O O . TRP A 1 203 ? -18.506 -35.957 3.512 1.00 94.75 203 TRP A O 1
ATOM 1617 N N . GLN A 1 204 ? -18.701 -35.069 5.558 1.00 95.00 204 GLN A N 1
ATOM 1618 C CA . GLN A 1 204 ? -20.120 -35.417 5.711 1.00 95.00 204 GLN A CA 1
ATOM 1619 C C . GLN A 1 204 ? -21.000 -34.746 4.648 1.00 95.00 204 GLN A C 1
ATOM 1621 O O . GLN A 1 204 ? -21.865 -35.400 4.067 1.00 95.00 204 GLN A O 1
ATOM 1626 N N . LYS A 1 205 ? -20.758 -33.463 4.349 1.00 95.88 205 LYS A N 1
ATOM 1627 C CA . LYS A 1 205 ? -21.489 -32.738 3.298 1.00 95.88 205 LYS A CA 1
ATOM 1628 C C . LYS A 1 205 ? -21.230 -33.327 1.912 1.00 95.88 205 LYS A C 1
ATOM 1630 O O . LYS A 1 205 ? -22.179 -33.525 1.162 1.00 95.88 205 LYS A O 1
ATOM 1635 N N . ILE A 1 206 ? -19.975 -33.651 1.598 1.00 94.62 206 ILE A N 1
ATOM 1636 C CA . ILE A 1 206 ? -19.608 -34.303 0.331 1.00 94.62 206 ILE A CA 1
ATOM 1637 C C . ILE A 1 206 ? -20.277 -35.679 0.226 1.00 94.62 206 ILE A C 1
ATOM 1639 O O . ILE A 1 206 ? -20.869 -35.994 -0.799 1.00 94.62 206 ILE A O 1
ATOM 1643 N N . SER A 1 207 ? -20.255 -36.475 1.297 1.00 94.50 207 SER A N 1
ATOM 1644 C CA . SER A 1 207 ? -20.893 -37.796 1.338 1.00 94.50 207 SER A CA 1
ATOM 1645 C C . SER A 1 207 ? -22.406 -37.722 1.097 1.00 94.50 207 SER A C 1
ATOM 1647 O O . SER A 1 207 ? -22.943 -38.486 0.295 1.00 94.50 207 SER A O 1
ATOM 1649 N N . LEU A 1 208 ? -23.098 -36.764 1.728 1.00 94.94 208 LEU A N 1
ATOM 1650 C CA . LEU A 1 208 ? -24.525 -36.523 1.492 1.00 94.94 208 LEU A CA 1
ATOM 1651 C C . LEU A 1 208 ? -24.802 -36.090 0.048 1.00 94.94 208 LEU A C 1
ATOM 1653 O O . LEU A 1 208 ? -25.743 -36.584 -0.564 1.00 94.94 208 LEU A O 1
ATOM 1657 N N . PHE A 1 209 ? -23.961 -35.219 -0.509 1.00 94.56 209 PHE A N 1
ATOM 1658 C CA . PHE A 1 209 ? -24.080 -34.771 -1.893 1.00 94.56 209 PHE A CA 1
ATOM 1659 C C . PHE A 1 209 ? -23.890 -35.921 -2.894 1.00 94.56 209 PHE A C 1
ATOM 1661 O O . PHE A 1 209 ? -24.696 -36.081 -3.806 1.00 94.56 209 PHE A O 1
ATOM 1668 N N . CYS A 1 210 ? -22.890 -36.783 -2.689 1.00 94.38 210 CYS A N 1
ATOM 1669 C CA . CYS A 1 210 ? -22.685 -37.966 -3.526 1.00 94.38 210 CYS A CA 1
ATOM 1670 C C . CYS A 1 210 ? -23.849 -38.963 -3.429 1.00 94.38 210 CYS A C 1
ATOM 1672 O O . CYS A 1 210 ? -24.212 -39.563 -4.436 1.00 94.38 210 CYS A O 1
ATOM 1674 N N . ARG A 1 211 ? -24.456 -39.134 -2.245 1.00 94.12 211 ARG A N 1
ATOM 1675 C CA . ARG A 1 211 ? -25.646 -39.988 -2.086 1.00 94.12 211 ARG A CA 1
ATOM 1676 C C . ARG A 1 211 ? -26.860 -39.442 -2.829 1.00 94.12 211 ARG A C 1
ATOM 1678 O O . ARG A 1 211 ? -27.600 -40.240 -3.384 1.00 94.12 211 ARG A O 1
ATOM 1685 N N . LEU A 1 212 ? -27.048 -38.121 -2.850 1.00 92.38 212 LEU A N 1
ATOM 1686 C CA . LEU A 1 212 ? -28.132 -37.492 -3.609 1.00 92.38 212 LEU A CA 1
ATOM 1687 C C . LEU A 1 212 ? -27.967 -37.719 -5.115 1.00 92.38 212 LEU A C 1
ATOM 1689 O O . LEU A 1 212 ? -28.925 -38.100 -5.766 1.00 92.38 212 LEU A O 1
ATOM 1693 N N . ILE A 1 213 ? -26.748 -37.580 -5.644 1.00 92.00 213 ILE A N 1
ATOM 1694 C CA . ILE A 1 213 ? -26.475 -37.796 -7.076 1.00 92.00 213 ILE A CA 1
ATOM 1695 C C . ILE A 1 213 ? -26.678 -39.256 -7.504 1.00 92.00 213 ILE A C 1
ATOM 1697 O O . ILE A 1 213 ? -27.021 -39.504 -8.649 1.00 92.00 213 ILE A O 1
ATOM 1701 N N . LEU A 1 214 ? -26.428 -40.225 -6.620 1.00 85.88 214 LEU A N 1
ATOM 1702 C CA . LEU A 1 214 ? -26.531 -41.654 -6.948 1.00 85.88 214 LEU A CA 1
ATOM 1703 C C . LEU A 1 214 ? -27.941 -42.241 -6.759 1.00 85.88 214 LEU A C 1
ATOM 1705 O O . LEU A 1 214 ? -28.138 -43.417 -7.058 1.00 85.88 214 LEU A O 1
ATOM 1709 N N . LEU A 1 215 ? -28.882 -41.472 -6.203 1.00 77.12 215 LEU A N 1
ATOM 1710 C CA . LEU A 1 215 ? -30.276 -41.886 -5.992 1.00 77.12 215 LEU A CA 1
ATOM 1711 C C . LEU A 1 215 ? -31.246 -41.313 -7.042 1.00 77.12 215 LEU A C 1
ATOM 1713 O O . LEU A 1 215 ? -32.402 -41.736 -7.051 1.00 77.12 215 LEU A O 1
ATOM 1717 N N . ASP A 1 216 ? -30.768 -40.412 -7.905 1.00 60.16 216 ASP A N 1
ATOM 1718 C CA . ASP A 1 216 ? -31.431 -39.952 -9.137 1.00 60.16 216 ASP A CA 1
ATOM 1719 C C . ASP A 1 216 ? -30.917 -40.745 -10.355 1.00 60.16 216 ASP A C 1
ATOM 1721 O O . ASP A 1 216 ? -31.730 -41.023 -11.268 1.00 60.16 216 ASP A O 1
#

pLDDT: mean 72.7, std 20.51, range [39.06, 97.0]

Mean predicted aligned error: 20.68 Å

Secondary structure (DSSP, 8-state):
--S---S---S--TT----PPPPGGGS---HHHHHHHHHHHHS-HHHHHHHHHHHHHHHHHHHHHHHHHHSHHHHHS-HHHHHHHHHHHHHHHHHHHHHTT-SHHHHHHHTT-----PPP----SS------TTTHHHHHHHHHHHHHHHHTT---------------HHHHHHHHHHHHHHT-HHHHHHHHHHHHHHHHHHHHHHHHHHHHHTT-

Sequence (216 aa):
MSDSDQQRRRGRPVGLPSQKRKHEDELSNNPHTKRSRTRMDNMLPNDKRVEMAKNALRKQKMRKLKNLRDSEAYKQTSPAVQKSMEVQLENSIDQEYMANGKHPDKIAEQLGHQISDRPIIENNEDGWEDIPENLLGEYDILMLQAQTAAANGETLEMEEPEVSPTGNGNAIQEFLAATEASYTKAAYLDVLTKVIKSLSTLWQKISLFCRLILLD

Foldseek 3Di:
DDPPPPPPDPDDPPDDDDPPDQDPVRQDPPPVSVVVVVVLVPDDPLVNLLVVLVVVLVVVLVVVLVVLCVDPVLVPDDPVVNVVVSVVSSVVSQVVCVVVCSHSVSSCVVVVHDPPPPPPPPPDDDDDDDPPPVVVVVVVVVVVVVVVCVVVPPPPPPPDPPDDPDDDPVVVVVVVVCVVCVVDPVVVVVVVVVVVVVVVVVVVVVVVVVVVVVVD

Radius of gyration: 29.22 Å; Cα contacts (8 Å, |Δi|>4): 54; chains: 1; bounding box: 66×65×74 Å

Organism: Bionectria ochroleuca (NCBI:txid29856)

Solvent-accessible surface area (backbone atoms only — not comparable to full-atom values): 13410 Å² total; per-residue (Å²): 138,79,94,77,78,81,86,80,69,99,57,79,79,87,80,68,74,77,80,68,78,73,53,82,90,67,49,67,83,51,67,67,62,43,51,53,48,54,54,56,68,75,43,54,78,68,56,46,53,33,51,52,25,45,54,52,52,51,54,48,48,55,55,51,51,50,56,46,65,71,32,66,71,45,69,75,46,55,72,72,54,39,55,50,52,52,53,52,49,49,52,50,50,52,49,52,27,50,77,69,54,56,25,34,67,52,45,25,57,76,67,73,40,77,84,66,88,65,72,73,83,66,80,79,74,82,80,84,82,88,71,64,76,83,65,57,59,63,56,53,53,52,53,48,52,56,51,52,49,66,72,66,70,64,77,76,80,73,76,76,77,83,79,72,95,73,88,69,81,58,62,61,53,50,51,53,52,50,55,64,56,66,74,27,74,63,62,56,48,53,54,51,53,53,51,53,52,51,52,51,55,51,51,53,53,52,51,53,52,54,52,57,65,74,75,111

=== Feature glossary ===
Legend for the data blocks above and below:

— What the protein is —

The amino-acid sequence is the protein's primary structure: the linear order of residues from the N-terminus to the C-terminus, written in one-letter code. Everything else here — the 3D coordinates, the secondary structure, the domain annotations — is ultimately a consequence of this string.

Functional annotations link the protein to curated databases. InterPro entries identify conserved domains and families by matching the sequence against member-database signatures (Pfam, PROSITE, CDD, …). Gene Ontology (GO) terms describe molecular function, biological process, and cellular component in a controlled vocabulary. CATH places the structure in a hierarchical fold classification (Class/Architecture/Topology/Homologous-superfamily). The organism is the source species.

— Where its atoms are —

Atomic coordinates in PDBx/mmCIF format — the same representation the Protein Data Bank distributes. Each line of the _atom_site loop places one backbone atom in Cartesian space (units: ångströms, origin: arbitrary).

The six renders are orthographic views along the three Cartesian axes in both directions. Representation (cartoon, sticks, or surface) and color scheme (sequence-rainbow or by-chain) vary across proteins so the training set covers all the common visualization conventions.

— Local backbone conformation —

Eight-state secondary structure (DSSP): H is the canonical α-helix, G the tighter 3₁₀-helix, I the wider π-helix; E/B are β-structure, T and S are turns and bends, and '-' is everything else. DSSP derives these from the pattern of main-chain N–H···O=C hydrogen bonds, not from the sequence.

Three-state secondary structure (P-SEA) collapses the eight DSSP classes into helix (a), strand (b), and coil (c). P-SEA assigns these from Cα geometry alone — distances and angles — without requiring backbone oxygens, so it works on any Cα trace.

φ (phi) and ψ (psi) are the two rotatable backbone dihedrals per residue: φ is the C(i-1)–N–Cα–C torsion, ψ is the N–Cα–C–N(i+1) torsion, both in degrees on (−180°, 180°]. α-helical residues cluster near (−60°, −45°); β-strand residues near (−120°, +130°). A Ramachandran plot is simply a scatter of (φ, ψ) for every residue.

— Global shape and packing —

The geometric summary reports three shape descriptors. Rg (radius of gyration) measures how spread out the Cα atoms are about their centre of mass; compact globular proteins have small Rg, elongated or unfolded ones large. Cα contacts (<8 Å, |i−j|>4) count long-range residue pairs in spatial proximity — high for tightly packed folds, near zero for rods or random coil. The bounding-box extents give the protein's footprint along x, y, z in Å.

SASA measures how much of the protein is reachable by solvent. It is computed by rolling a water-sized probe over the atomic surface and summing the exposed area (Å²). Per-residue SASA distinguishes core (buried, low SASA) from surface (exposed, high SASA) residues; total SASA is a whole-molecule size measure.

Plot images: a contact map (which residues are close in 3D, as an N×N binary image), a Ramachandran scatter (backbone torsion angles, revealing secondary-structure composition at a glance), and — for AlphaFold structures — a PAE heatmap (pairwise prediction confidence).

— Structural neighborhood —

A 3Di character summarizes, for each residue, the relative orientation of the Cα frame of its nearest spatial neighbor. Because it encodes fold topology rather than chemistry, 3Di alignments detect remote structural similarity that sequence alignment misses.

The Foldseek neighbor list gives the closest experimentally determined structures in the PDB, ranked by structural alignment. TM-score near 1 means near-identical fold; near 0.3 means only rough topology match. This is how one finds what a novel AlphaFold prediction most resembles in the solved-structure universe.

— Confidence and disorder —

For AlphaFold models, the B-factor field carries pLDDT — the model's own estimate of local accuracy on a 0–100 scale. Regions with pLDDT<50 should be treated as essentially unmodeled; they often correspond to intrinsically disordered segments.

Crystallographic B-factors measure how much each atom's electron density is smeared out, in Å². They rise in mobile loops and surface residues and fall in the buried interior. In AlphaFold models this column is repurposed to hold pLDDT instead.

Predicted Aligned Error (PAE) is an AlphaFold confidence matrix: entry (i, j) is the expected error in the position of residue j, in ångströms, when the prediction is superimposed on the true structure at residue i. Low PAE within a block of residues means that block is internally rigid and well-predicted; high PAE between two blocks means their relative placement is uncertain even if each block individually is confident.